Protein AF-A0A7M5WZP2-F1 (afdb_monomer)

Foldseek 3Di:
DDDDDDDDDDDDPPPCPDVPVVVVVVVVVVVVVVVVVVVVVVVVVLVVLLVVQPPQVDLDCDPNDRDRQDSVNSVVSSVVVVVVVVVVVVVVVVVVVVVVVVVVVVVVVVVVVVVVVVVVVVVCDPDCPVVLVVQLVVQLVVVLVVLCVVQADPPDPVSRVVSVVVSCVPQVDPVNSVVSSVVSSCVVVVD

InterPro domains:
  IPR011598 Myc-type, basic helix-loop-helix (bHLH) domain [PF00010] (27-85)
  IPR011598 Myc-type, basic helix-loop-helix (bHLH) domain [PS50888] (26-85)
  IPR011598 Myc-type, basic helix-loop-helix (bHLH) domain [SM00353] (32-91)
  IPR036638 Helix-loop-helix DNA-binding domain superfamily [G3DSA:4.10.280.10] (19-102)
  IPR036638 Helix-loop-helix DNA-binding domain superfamily [SSF47459] (25-109)
  IPR052207 Max-like/E-box-binding transcription factors [PTHR15741] (10-175)

Structure (mmCIF, N/CA/C/O backbone):
data_AF-A0A7M5WZP2-F1
#
_entry.id   AF-A0A7M5WZP2-F1
#
loop_
_atom_site.group_PDB
_atom_site.id
_atom_site.type_symbol
_atom_site.label_atom_id
_atom_site.label_alt_id
_atom_site.label_comp_id
_atom_site.label_asym_id
_atom_site.label_entity_id
_atom_site.label_seq_id
_atom_site.pdbx_PDB_ins_code
_atom_site.Cartn_x
_atom_site.Cartn_y
_atom_site.Cartn_z
_atom_site.occupancy
_atom_site.B_iso_or_equiv
_atom_site.auth_seq_id
_atom_site.auth_comp_id
_atom_site.auth_asym_id
_atom_site.auth_atom_id
_atom_site.pdbx_PDB_model_num
ATOM 1 N N . MET A 1 1 ? 51.716 33.725 -107.428 1.00 36.31 1 MET A N 1
ATOM 2 C CA . MET A 1 1 ? 52.477 34.867 -106.869 1.00 36.31 1 MET A CA 1
ATOM 3 C C . MET A 1 1 ? 52.309 34.814 -105.358 1.00 36.31 1 MET A C 1
ATOM 5 O O . MET A 1 1 ? 51.184 34.857 -104.900 1.00 36.31 1 MET A O 1
ATOM 9 N N . GLN A 1 2 ? 53.288 34.296 -104.621 1.00 36.25 2 GLN A N 1
ATOM 10 C CA . GLN A 1 2 ? 54.460 34.973 -104.037 1.00 36.25 2 GLN A CA 1
ATOM 11 C C . GLN A 1 2 ? 54.297 35.139 -102.514 1.00 36.25 2 GLN A C 1
ATOM 13 O O . GLN A 1 2 ? 53.548 35.972 -102.022 1.00 36.25 2 GLN A O 1
ATOM 18 N N . ARG A 1 3 ? 55.047 34.273 -101.819 1.00 42.72 3 ARG A N 1
ATOM 19 C CA . ARG A 1 3 ? 55.563 34.347 -100.444 1.00 42.72 3 ARG A CA 1
ATOM 20 C C . ARG A 1 3 ? 55.653 35.760 -99.856 1.00 42.72 3 ARG A C 1
ATOM 22 O O . ARG A 1 3 ? 56.290 36.616 -100.460 1.00 42.72 3 ARG A O 1
ATOM 29 N N . LYS A 1 4 ? 55.331 35.870 -98.563 1.00 46.59 4 LYS A N 1
ATOM 30 C CA . LYS A 1 4 ? 56.298 36.389 -97.583 1.00 46.59 4 LYS A CA 1
ATOM 31 C C . LYS A 1 4 ? 56.324 35.510 -96.333 1.00 46.59 4 LYS A C 1
ATOM 33 O O . LYS A 1 4 ? 55.321 35.320 -95.659 1.00 46.59 4 LYS A O 1
ATOM 38 N N . LEU A 1 5 ? 57.510 34.953 -96.102 1.00 46.94 5 LEU A N 1
ATOM 39 C CA . LEU A 1 5 ? 57.987 34.389 -94.848 1.00 46.94 5 LEU A CA 1
ATOM 40 C C . LEU A 1 5 ? 58.169 35.525 -93.840 1.00 46.94 5 LEU A C 1
ATOM 42 O O . LEU A 1 5 ? 58.769 36.529 -94.210 1.00 46.94 5 LEU A O 1
ATOM 46 N N . TYR A 1 6 ? 57.765 35.316 -92.590 1.00 35.53 6 TYR A N 1
ATOM 47 C CA . TYR A 1 6 ? 58.536 35.748 -91.424 1.00 35.53 6 TYR A CA 1
ATOM 48 C C . TYR A 1 6 ? 58.329 34.725 -90.300 1.00 35.53 6 TYR A C 1
ATOM 50 O O . TYR A 1 6 ? 57.208 34.331 -89.989 1.00 35.53 6 TYR A O 1
ATOM 58 N N . ARG A 1 7 ? 59.454 34.244 -89.775 1.00 39.97 7 ARG A N 1
ATOM 59 C CA . ARG A 1 7 ? 59.621 33.362 -88.615 1.00 39.97 7 ARG A CA 1
ATOM 60 C C . ARG A 1 7 ? 60.155 34.231 -87.466 1.00 39.97 7 ARG A C 1
ATOM 62 O O . ARG A 1 7 ? 60.819 35.218 -87.772 1.00 39.97 7 ARG A O 1
ATOM 69 N N . GLN A 1 8 ? 59.954 33.750 -86.231 1.00 39.66 8 GLN A N 1
ATOM 70 C CA . GLN A 1 8 ? 60.423 34.229 -84.910 1.00 39.66 8 GLN A CA 1
ATOM 71 C C . GLN A 1 8 ? 59.402 35.112 -84.171 1.00 39.66 8 GLN A C 1
ATOM 73 O O . GLN A 1 8 ? 58.833 36.005 -84.777 1.00 39.66 8 GLN A O 1
ATOM 78 N N . ASP A 1 9 ? 59.074 34.920 -82.891 1.00 32.19 9 ASP A N 1
ATOM 79 C CA . ASP A 1 9 ? 59.617 34.053 -81.840 1.00 32.19 9 ASP A CA 1
ATOM 80 C C . ASP A 1 9 ? 58.542 33.767 -80.772 1.00 32.19 9 ASP A C 1
ATOM 82 O O . ASP A 1 9 ? 57.636 34.563 -80.545 1.00 32.19 9 ASP A O 1
ATOM 86 N N . SER A 1 10 ? 58.691 32.606 -80.131 1.00 49.84 10 SER A N 1
ATOM 87 C CA . SER A 1 10 ? 58.405 32.300 -78.724 1.00 49.84 10 SER A CA 1
ATOM 88 C C . SER A 1 10 ? 57.517 33.265 -77.916 1.00 49.84 10 SER A C 1
ATOM 90 O O . SER A 1 10 ? 57.981 34.283 -77.406 1.00 49.84 10 SER A O 1
ATOM 92 N N . SER A 1 11 ? 56.308 32.814 -77.592 1.00 40.28 11 SER A N 1
ATOM 93 C CA . SER A 1 11 ? 55.712 33.051 -76.274 1.00 40.28 11 SER A CA 1
ATOM 94 C C . SER A 1 11 ? 54.840 31.852 -75.909 1.00 40.28 11 SER A C 1
ATOM 96 O O . SER A 1 11 ? 53.800 31.592 -76.511 1.00 40.28 11 SER A O 1
ATOM 98 N N . GLY A 1 12 ? 55.337 31.054 -74.962 1.00 44.34 12 GLY A N 1
ATOM 99 C CA . GLY A 1 12 ? 54.598 29.944 -74.381 1.00 44.34 12 GLY A CA 1
ATOM 100 C C . GLY A 1 12 ? 53.305 30.466 -73.771 1.00 44.34 12 GLY A C 1
ATOM 101 O O . GLY A 1 12 ? 53.326 31.260 -72.833 1.00 44.34 12 GLY A O 1
ATOM 102 N N . SER A 1 13 ? 52.178 30.033 -74.327 1.00 41.16 13 SER A N 1
ATOM 103 C CA . SER A 1 13 ? 50.900 30.134 -73.643 1.00 41.16 13 SER A CA 1
ATOM 104 C C . SER A 1 13 ? 50.892 29.037 -72.585 1.00 41.16 13 SER A C 1
ATOM 106 O O . SER A 1 13 ? 50.512 27.899 -72.860 1.00 41.16 13 SER A O 1
ATOM 108 N N . ASP A 1 14 ? 51.371 29.377 -71.387 1.00 45.59 14 ASP A N 1
ATOM 109 C CA . ASP A 1 14 ? 51.074 28.611 -70.182 1.00 45.59 14 ASP A CA 1
ATOM 110 C C . ASP A 1 14 ? 49.556 28.628 -70.011 1.00 45.59 14 ASP A C 1
ATOM 112 O O . ASP A 1 14 ? 48.948 29.580 -69.517 1.00 45.59 14 ASP A O 1
ATOM 116 N N . THR A 1 15 ? 48.919 27.571 -70.501 1.00 47.44 15 THR A N 1
ATOM 117 C CA . THR A 1 15 ? 47.540 27.272 -70.151 1.00 47.44 15 THR A CA 1
ATOM 118 C C . THR A 1 15 ? 47.596 26.784 -68.711 1.00 47.44 15 THR A C 1
ATOM 120 O O . THR A 1 15 ? 47.899 25.622 -68.449 1.00 47.44 15 THR A O 1
ATOM 123 N N . TYR A 1 16 ? 47.399 27.704 -67.766 1.00 49.12 16 TYR A N 1
ATOM 124 C CA . TYR A 1 16 ? 47.219 27.394 -66.354 1.00 49.12 16 TYR A CA 1
ATOM 125 C C . TYR A 1 16 ? 45.940 26.561 -66.206 1.00 49.12 16 TYR A C 1
ATOM 127 O O . TYR A 1 16 ? 44.861 27.100 -65.972 1.00 49.12 16 TYR A O 1
ATOM 135 N N . GLU A 1 17 ? 46.047 25.243 -66.368 1.00 55.28 17 GLU A N 1
ATOM 136 C CA . GLU A 1 17 ? 45.048 24.305 -65.865 1.00 55.28 17 GLU A CA 1
ATOM 137 C C . GLU A 1 17 ? 44.993 24.498 -64.342 1.00 55.28 17 GLU A C 1
ATOM 139 O O . GLU A 1 17 ? 45.991 24.252 -63.655 1.00 55.28 17 GLU A O 1
ATOM 144 N N . PRO A 1 18 ? 43.882 25.000 -63.776 1.00 54.50 18 PRO A N 1
ATOM 145 C CA . PRO A 1 18 ? 43.801 25.173 -62.339 1.00 54.50 18 PRO A CA 1
ATOM 146 C C . PRO A 1 18 ? 43.903 23.791 -61.687 1.00 54.50 18 PRO A C 1
ATOM 148 O O . PRO A 1 18 ? 43.198 22.866 -62.098 1.00 54.50 18 PRO A O 1
ATOM 151 N N . ASP A 1 19 ? 44.748 23.664 -60.653 1.00 58.00 19 ASP A N 1
ATOM 152 C CA . ASP A 1 19 ? 44.874 22.484 -59.782 1.00 58.00 19 ASP A CA 1
ATOM 153 C C . ASP A 1 19 ? 43.549 22.216 -59.041 1.00 58.00 19 ASP A C 1
ATOM 155 O O . ASP A 1 19 ? 43.321 22.523 -57.868 1.00 58.00 19 ASP A O 1
ATOM 159 N N . THR A 1 20 ? 42.600 21.706 -59.807 1.00 61.75 20 THR A N 1
ATOM 160 C CA . THR A 1 20 ? 41.278 21.257 -59.401 1.00 61.75 20 THR A CA 1
ATOM 161 C C . THR A 1 20 ? 41.358 19.801 -58.957 1.00 61.75 20 THR A C 1
ATOM 163 O O . THR A 1 20 ? 40.612 19.389 -58.072 1.00 61.75 20 THR A O 1
ATOM 166 N N . SER A 1 21 ? 42.323 19.043 -59.484 1.00 64.56 21 SER A N 1
ATOM 167 C CA . SER A 1 21 ? 42.552 17.630 -59.176 1.00 64.56 21 SER A CA 1
ATOM 168 C C . SER A 1 21 ? 42.966 17.400 -57.716 1.00 64.56 21 SER A C 1
ATOM 170 O O . SER A 1 21 ? 42.371 16.552 -57.039 1.00 64.56 21 SER A O 1
ATOM 172 N N . GLY A 1 22 ? 43.901 18.197 -57.175 1.00 70.88 22 GLY A N 1
ATOM 173 C CA . GLY A 1 22 ? 44.309 18.117 -55.767 1.00 70.88 22 GLY A CA 1
ATOM 174 C C . GLY A 1 22 ? 43.159 18.423 -54.802 1.00 70.88 22 GLY A C 1
ATOM 175 O O . GLY A 1 22 ? 42.861 17.634 -53.901 1.00 70.88 22 GLY A O 1
ATOM 176 N N . LYS A 1 23 ? 42.423 19.510 -55.065 1.00 74.56 23 LYS A N 1
ATOM 177 C CA . LYS A 1 23 ? 41.259 19.936 -54.264 1.00 74.56 23 LYS A CA 1
ATOM 178 C C . LYS A 1 23 ? 40.095 18.942 -54.325 1.00 74.56 23 LYS A C 1
ATOM 180 O O . LYS A 1 23 ? 39.406 18.733 -53.327 1.00 74.56 23 LYS A O 1
ATOM 185 N N . VAL A 1 24 ? 39.856 18.307 -55.474 1.00 80.75 24 VAL A N 1
ATOM 186 C CA . VAL A 1 24 ? 38.831 17.258 -55.625 1.00 80.75 24 VAL A CA 1
ATOM 187 C C . VAL A 1 24 ? 39.218 15.999 -54.844 1.00 80.75 24 VAL A C 1
ATOM 189 O O . VAL A 1 24 ? 38.369 15.408 -54.173 1.00 80.75 24 VAL A O 1
ATOM 192 N N . LYS A 1 25 ? 40.497 15.606 -54.864 1.00 84.00 25 LYS A N 1
ATOM 193 C CA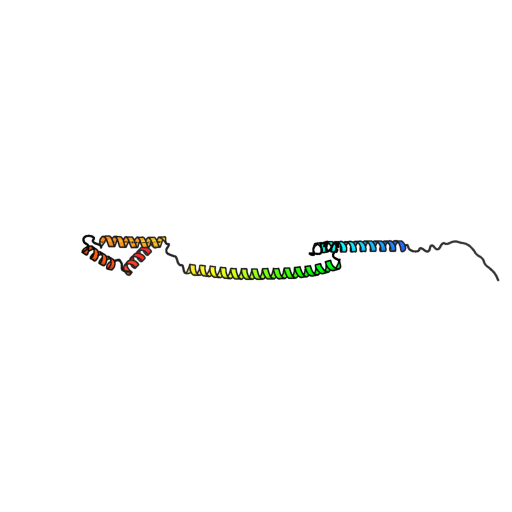 . LYS A 1 25 ? 41.002 14.456 -54.099 1.00 84.00 25 LYS A CA 1
ATOM 194 C C . LYS A 1 25 ? 40.905 14.686 -52.590 1.00 84.00 25 LYS A C 1
ATOM 196 O O . LYS A 1 25 ? 40.478 13.783 -51.874 1.00 84.00 25 LYS A O 1
ATOM 201 N N . GLU A 1 26 ? 41.234 15.883 -52.115 1.00 84.19 26 GLU A N 1
ATOM 202 C CA . GLU A 1 26 ? 41.115 16.256 -50.703 1.00 84.19 26 GLU A CA 1
ATOM 203 C C . GLU A 1 26 ? 39.655 16.246 -50.229 1.00 84.19 26 GLU A C 1
ATOM 205 O O . GLU A 1 26 ? 39.337 15.601 -49.230 1.00 84.19 26 GLU A O 1
ATOM 210 N N . LYS A 1 27 ? 38.735 16.841 -51.004 1.00 87.88 27 LYS A N 1
ATOM 211 C CA . LYS A 1 27 ? 37.288 16.775 -50.733 1.00 87.88 27 LYS A CA 1
ATOM 212 C C . LYS A 1 27 ? 36.773 15.337 -50.688 1.00 87.88 27 LYS A C 1
ATOM 214 O O . LYS A 1 27 ? 36.003 14.989 -49.794 1.00 87.88 27 LYS A O 1
ATOM 219 N N . ARG A 1 28 ? 37.215 14.483 -51.617 1.00 89.81 28 ARG A N 1
ATOM 220 C CA . ARG A 1 28 ? 36.856 13.058 -51.636 1.00 89.81 28 ARG A CA 1
ATOM 221 C C . ARG A 1 28 ? 37.369 12.330 -50.394 1.00 89.81 28 ARG A C 1
ATOM 223 O O . ARG A 1 28 ? 36.628 11.556 -49.800 1.00 89.81 28 ARG A O 1
ATOM 230 N N . ASN A 1 29 ? 38.608 12.586 -49.984 1.00 90.81 29 ASN A N 1
ATOM 231 C CA . ASN A 1 29 ? 39.196 11.968 -48.796 1.00 90.81 29 ASN A CA 1
ATOM 232 C C . ASN A 1 29 ? 38.481 12.419 -47.514 1.00 90.81 29 ASN A C 1
ATOM 234 O O . ASN A 1 29 ? 38.146 11.579 -46.681 1.00 90.81 29 ASN A O 1
ATOM 238 N N . ALA A 1 30 ? 38.184 13.715 -47.387 1.00 93.56 30 ALA A N 1
ATOM 239 C CA . ALA A 1 30 ? 37.418 14.261 -46.270 1.00 93.56 30 ALA A CA 1
ATOM 240 C C . ALA A 1 30 ? 35.999 13.672 -46.206 1.00 93.56 30 ALA A C 1
ATOM 242 O O . ALA A 1 30 ? 35.546 13.274 -45.133 1.00 93.56 30 ALA A O 1
ATOM 243 N N . HIS A 1 31 ? 35.322 13.538 -47.352 1.00 95.50 31 HIS A N 1
ATOM 244 C CA . HIS A 1 31 ? 34.010 12.895 -47.439 1.00 95.50 31 HIS A CA 1
ATOM 245 C C . HIS A 1 31 ? 34.062 11.426 -46.990 1.00 95.50 31 HIS A C 1
ATOM 247 O O . HIS A 1 31 ? 33.246 10.996 -46.177 1.00 95.50 31 HIS A O 1
ATOM 253 N N . THR A 1 32 ? 35.048 10.656 -47.460 1.00 95.75 32 THR A N 1
ATOM 254 C CA . THR A 1 32 ? 35.247 9.260 -47.037 1.00 95.75 32 THR A CA 1
ATOM 255 C C . THR A 1 32 ? 35.538 9.151 -45.539 1.00 95.75 32 THR A C 1
ATOM 257 O O . THR A 1 32 ? 34.967 8.292 -44.872 1.00 95.75 32 THR A O 1
ATOM 260 N N . ALA A 1 33 ? 36.376 10.034 -44.985 1.00 95.88 33 ALA A N 1
ATOM 261 C CA . ALA A 1 33 ? 36.685 10.053 -43.556 1.00 95.88 33 ALA A CA 1
ATOM 262 C C . ALA A 1 33 ? 35.449 10.383 -42.699 1.00 95.88 33 ALA A C 1
ATOM 264 O O . ALA A 1 33 ? 35.197 9.727 -41.686 1.00 95.88 33 ALA A O 1
ATOM 265 N N . ALA A 1 34 ? 34.643 11.359 -43.125 1.00 97.31 34 ALA A N 1
ATOM 266 C CA . ALA A 1 34 ? 33.391 11.709 -42.459 1.00 97.31 34 ALA A CA 1
ATOM 267 C C . ALA A 1 34 ? 32.377 10.552 -42.499 1.00 97.31 34 ALA A C 1
ATOM 269 O O . ALA A 1 34 ? 31.760 10.227 -41.483 1.00 97.31 34 ALA A O 1
ATOM 270 N N . GLU A 1 35 ? 32.242 9.887 -43.648 1.00 97.44 35 GLU A N 1
ATOM 271 C CA . GLU A 1 35 ? 31.365 8.725 -43.809 1.00 97.44 35 GLU A CA 1
ATOM 272 C C . GLU A 1 35 ? 31.824 7.537 -42.952 1.00 97.44 35 GLU A C 1
ATOM 274 O O . GLU A 1 35 ? 30.994 6.876 -42.325 1.00 97.44 35 GLU A O 1
ATOM 279 N N . GLN A 1 36 ? 33.134 7.288 -42.868 1.00 97.12 36 GLN A N 1
ATOM 280 C CA . GLN A 1 36 ? 33.697 6.248 -42.008 1.00 97.12 36 GLN A CA 1
ATOM 281 C C . GLN A 1 36 ? 33.373 6.524 -40.535 1.00 97.12 36 GLN A C 1
ATOM 283 O O . GLN A 1 36 ? 32.804 5.665 -39.863 1.00 97.12 36 GLN A O 1
ATOM 288 N N . LYS A 1 37 ? 33.599 7.759 -40.064 1.00 97.56 37 LYS A N 1
ATOM 289 C CA . LYS A 1 37 ? 33.230 8.179 -38.703 1.00 97.56 37 LYS A CA 1
ATOM 290 C C . LYS A 1 37 ? 31.736 7.975 -38.423 1.00 97.56 37 LYS A C 1
ATOM 292 O O . LYS A 1 37 ? 31.376 7.496 -37.348 1.00 97.56 37 LYS A O 1
ATOM 297 N N . ARG A 1 38 ? 30.857 8.297 -39.384 1.00 98.00 38 ARG A N 1
ATOM 298 C CA . ARG A 1 38 ? 29.408 8.055 -39.259 1.00 98.00 38 ARG A CA 1
ATOM 299 C C . ARG A 1 38 ? 29.099 6.564 -39.116 1.00 98.00 38 ARG A C 1
ATOM 301 O O . ARG A 1 38 ? 28.302 6.180 -38.263 1.00 98.00 38 ARG A O 1
ATOM 308 N N . ARG A 1 39 ? 29.722 5.719 -39.942 1.00 97.69 39 ARG A N 1
ATOM 309 C CA . ARG A 1 39 ? 29.528 4.260 -39.906 1.00 97.69 39 ARG A CA 1
ATOM 310 C C . ARG A 1 39 ? 30.004 3.652 -38.598 1.00 97.69 39 ARG A C 1
ATOM 312 O O . ARG A 1 39 ? 29.299 2.807 -38.051 1.00 97.69 39 ARG A O 1
ATOM 319 N N . ASP A 1 40 ? 31.142 4.102 -38.089 1.00 97.12 40 ASP A N 1
ATOM 320 C CA . ASP A 1 40 ? 31.691 3.620 -36.824 1.00 97.12 40 ASP A CA 1
ATOM 321 C C . ASP A 1 40 ? 30.799 4.018 -35.644 1.00 97.12 40 ASP A C 1
ATOM 323 O O . ASP A 1 40 ? 30.499 3.182 -34.793 1.00 97.12 40 ASP A O 1
ATOM 327 N N . ALA A 1 41 ? 30.259 5.242 -35.644 1.00 97.19 41 ALA A N 1
ATOM 328 C CA . ALA A 1 41 ? 29.277 5.671 -34.649 1.00 97.19 41 ALA A CA 1
ATOM 329 C C . ALA A 1 41 ? 28.006 4.798 -34.666 1.00 97.19 41 ALA A C 1
ATOM 331 O O . ALA A 1 41 ? 27.571 4.328 -33.615 1.00 97.19 41 ALA A O 1
ATOM 332 N N . ILE A 1 42 ? 27.446 4.516 -35.850 1.00 96.00 42 ILE A N 1
ATOM 333 C CA . ILE A 1 42 ? 26.267 3.640 -35.999 1.00 96.00 42 ILE A CA 1
ATOM 334 C C . ILE A 1 42 ? 26.579 2.212 -35.535 1.00 96.00 42 ILE A C 1
ATOM 336 O O . ILE A 1 42 ? 25.766 1.586 -34.856 1.00 96.00 42 ILE A O 1
ATOM 340 N N . LYS A 1 43 ? 27.755 1.685 -35.888 1.00 94.00 43 LYS A N 1
ATOM 341 C CA . LYS A 1 43 ? 28.185 0.343 -35.484 1.00 94.00 43 LYS A CA 1
ATOM 342 C C . LYS A 1 43 ? 28.290 0.237 -33.962 1.00 94.00 43 LYS A C 1
ATOM 344 O O . LYS A 1 43 ? 27.785 -0.730 -33.403 1.00 94.00 43 LYS A O 1
ATOM 349 N N . ASN A 1 44 ? 28.876 1.238 -33.308 1.00 94.56 44 ASN A N 1
ATOM 350 C CA . ASN A 1 44 ? 28.991 1.283 -31.851 1.00 94.56 44 ASN A CA 1
ATOM 351 C C . ASN A 1 44 ? 27.617 1.407 -31.178 1.00 94.56 44 ASN A C 1
ATOM 353 O O . ASN A 1 44 ? 27.333 0.676 -30.233 1.00 94.56 44 ASN A O 1
ATOM 357 N N . ALA A 1 45 ? 26.733 2.263 -31.700 1.00 94.88 45 ALA A N 1
ATOM 358 C CA . ALA A 1 45 ? 25.366 2.387 -31.195 1.00 94.88 45 ALA A CA 1
ATOM 359 C C . ALA A 1 45 ? 24.589 1.063 -31.294 1.00 94.88 45 ALA A C 1
ATOM 361 O O . ALA A 1 45 ? 23.875 0.703 -30.363 1.00 94.88 45 ALA A O 1
ATOM 362 N N . LEU A 1 46 ? 24.769 0.307 -32.382 1.00 92.25 46 LEU A N 1
ATOM 363 C CA . LEU A 1 46 ? 24.131 -0.999 -32.548 1.00 92.25 46 LEU A CA 1
ATOM 364 C C . LEU A 1 46 ? 24.672 -2.046 -31.564 1.00 92.25 46 LEU A C 1
ATOM 366 O O . LEU A 1 46 ? 23.892 -2.839 -31.046 1.00 92.25 46 LEU A O 1
ATOM 370 N N . VAL A 1 47 ? 25.979 -2.037 -31.282 1.00 90.50 47 VAL A N 1
ATOM 371 C CA . VAL A 1 47 ? 26.582 -2.910 -30.259 1.00 90.50 47 VAL A CA 1
ATOM 372 C C . VAL A 1 47 ? 26.027 -2.580 -28.874 1.00 90.50 47 VAL A C 1
ATOM 374 O O . VAL A 1 47 ? 25.651 -3.489 -28.140 1.00 90.50 47 VAL A O 1
ATOM 377 N N . ASN A 1 48 ? 25.901 -1.295 -28.536 1.00 91.88 48 ASN A N 1
ATOM 378 C CA . ASN A 1 48 ? 25.297 -0.872 -27.271 1.00 91.88 48 ASN A CA 1
ATOM 379 C C . ASN A 1 48 ? 23.825 -1.297 -27.183 1.00 91.88 48 ASN A C 1
ATOM 381 O O . ASN A 1 48 ? 23.394 -1.835 -26.167 1.00 91.88 48 ASN A O 1
ATOM 385 N N . LEU A 1 49 ? 23.059 -1.116 -28.263 1.00 92.25 49 LEU A N 1
ATOM 386 C CA . LEU A 1 49 ? 21.665 -1.553 -28.325 1.00 92.25 49 LEU A CA 1
ATOM 387 C C . LEU A 1 49 ? 21.542 -3.066 -28.103 1.00 92.25 49 LEU A C 1
ATOM 389 O O . LEU A 1 49 ? 20.707 -3.510 -27.323 1.00 92.25 49 LEU A O 1
ATOM 393 N N . GLN A 1 50 ? 22.414 -3.850 -28.736 1.00 90.31 50 GLN A N 1
ATOM 394 C CA . GLN A 1 50 ? 22.454 -5.304 -28.597 1.00 90.31 50 GLN A CA 1
ATOM 395 C C . GLN A 1 50 ? 22.716 -5.764 -27.153 1.00 90.31 50 GLN A C 1
ATOM 397 O O . GLN A 1 50 ? 22.271 -6.844 -26.786 1.00 90.31 50 GLN A O 1
ATOM 402 N N . GLN A 1 51 ? 23.418 -4.970 -26.339 1.00 89.62 51 GLN A N 1
ATOM 403 C CA . GLN A 1 51 ? 23.661 -5.274 -24.924 1.00 89.62 51 GLN A CA 1
ATOM 404 C C . GLN A 1 51 ? 22.462 -4.944 -24.023 1.00 89.62 51 GLN A C 1
ATOM 406 O O . GLN A 1 51 ? 22.270 -5.599 -23.000 1.00 89.62 51 GLN A O 1
ATOM 411 N N . LEU A 1 52 ? 21.670 -3.933 -24.386 1.00 91.12 52 LEU A N 1
ATOM 412 C CA . LEU A 1 52 ? 20.510 -3.485 -23.608 1.00 91.12 52 LEU A CA 1
ATOM 413 C C . LEU A 1 52 ? 19.255 -4.322 -23.870 1.00 91.12 52 LEU A C 1
ATOM 415 O O . LEU A 1 52 ? 18.391 -4.415 -23.002 1.00 91.12 52 LEU A O 1
ATOM 419 N N . VAL A 1 53 ? 19.135 -4.891 -25.071 1.00 90.25 53 VAL A N 1
ATOM 420 C CA . VAL A 1 53 ? 17.956 -5.650 -25.500 1.00 90.25 53 VAL A CA 1
ATOM 421 C C . VAL A 1 53 ? 18.108 -7.123 -25.107 1.00 90.25 53 VAL A C 1
ATOM 423 O O . VAL A 1 53 ? 18.992 -7.795 -25.642 1.00 90.25 53 VAL A O 1
ATOM 426 N N . PRO A 1 54 ? 17.237 -7.668 -24.237 1.00 88.44 54 PRO A N 1
ATOM 427 C CA . PRO A 1 54 ? 17.312 -9.064 -23.816 1.00 88.44 54 PRO A CA 1
ATOM 428 C C . PRO A 1 54 ? 17.305 -10.044 -24.998 1.00 88.44 54 PRO A C 1
ATOM 430 O O . PRO A 1 54 ? 16.556 -9.878 -25.962 1.00 88.44 54 PRO A O 1
ATOM 433 N N . GLY A 1 55 ? 18.144 -11.081 -24.925 1.00 80.94 55 GLY A N 1
ATOM 434 C CA . GLY A 1 55 ? 18.234 -12.127 -25.954 1.00 80.94 55 GLY A CA 1
ATOM 435 C C . GLY A 1 55 ? 18.987 -11.723 -27.227 1.00 80.94 55 GLY A C 1
ATOM 436 O O . GLY A 1 55 ? 19.085 -12.519 -28.155 1.00 80.94 55 GLY A O 1
ATOM 437 N N . CYS A 1 56 ? 19.542 -10.508 -27.297 1.00 80.56 56 CYS A N 1
ATOM 438 C CA . CYS A 1 56 ? 20.405 -10.097 -28.408 1.00 80.56 56 CYS A CA 1
ATOM 439 C C . CYS A 1 56 ? 21.902 -10.273 -28.094 1.00 80.56 56 CYS A C 1
ATOM 441 O O . CYS A 1 56 ? 22.722 -10.326 -29.009 1.00 80.56 56 CYS A O 1
ATOM 443 N N . ASN A 1 57 ? 22.258 -10.402 -26.817 1.00 69.31 57 ASN A N 1
ATOM 444 C CA . ASN A 1 57 ? 23.622 -10.466 -26.285 1.00 69.31 57 ASN A CA 1
ATOM 445 C C . ASN A 1 57 ? 24.279 -11.843 -26.494 1.00 69.31 57 ASN A C 1
ATOM 447 O O . ASN A 1 57 ? 25.481 -12.001 -26.272 1.00 69.31 57 ASN A O 1
ATOM 451 N N . SER A 1 58 ? 23.493 -12.852 -26.865 1.00 58.38 58 SER A N 1
ATOM 452 C CA . SER A 1 58 ? 23.900 -14.247 -26.892 1.00 58.38 58 SER A CA 1
ATOM 453 C C . SER A 1 58 ? 24.430 -14.656 -28.269 1.00 58.38 58 SER A C 1
ATOM 455 O O . SER A 1 58 ? 23.762 -14.564 -29.295 1.00 58.38 58 SER A O 1
ATOM 457 N N . CYS A 1 59 ? 25.659 -15.175 -28.283 1.00 54.28 59 CYS A N 1
ATOM 458 C CA . CYS A 1 59 ? 26.029 -16.190 -29.262 1.00 54.28 59 CYS A CA 1
ATOM 459 C C . CYS A 1 59 ? 25.309 -17.474 -28.834 1.00 54.28 59 CYS A C 1
ATOM 461 O O . CYS A 1 59 ? 25.847 -18.240 -28.038 1.00 54.28 59 CYS A O 1
ATOM 463 N N . GLU A 1 60 ? 24.070 -17.674 -29.276 1.00 52.09 60 GLU A N 1
ATOM 464 C CA . GLU A 1 60 ? 23.361 -18.918 -28.980 1.00 52.09 60 GLU A CA 1
ATOM 465 C C . GLU A 1 60 ? 23.974 -20.045 -29.813 1.00 52.09 60 GLU A C 1
ATOM 467 O O . GLU A 1 60 ? 23.984 -20.008 -31.045 1.00 52.09 60 GLU A O 1
ATOM 472 N N . MET A 1 61 ? 24.553 -21.027 -29.122 1.00 48.09 61 MET A N 1
ATOM 473 C CA . MET A 1 61 ? 25.049 -22.257 -29.724 1.00 48.09 61 MET A CA 1
ATOM 474 C C . MET A 1 61 ? 23.871 -23.223 -29.845 1.00 48.09 61 MET A C 1
ATOM 476 O O . MET A 1 61 ? 23.631 -24.038 -28.956 1.00 48.09 61 MET A O 1
ATOM 480 N N . SER A 1 62 ? 23.119 -23.121 -30.935 1.00 51.84 62 SER A N 1
ATOM 481 C CA . SER A 1 62 ? 22.092 -24.107 -31.268 1.00 51.84 62 SER A CA 1
ATOM 482 C C . SER A 1 62 ? 22.634 -25.044 -32.345 1.00 51.84 62 SER A C 1
ATOM 484 O O . SER A 1 62 ? 23.118 -24.596 -33.38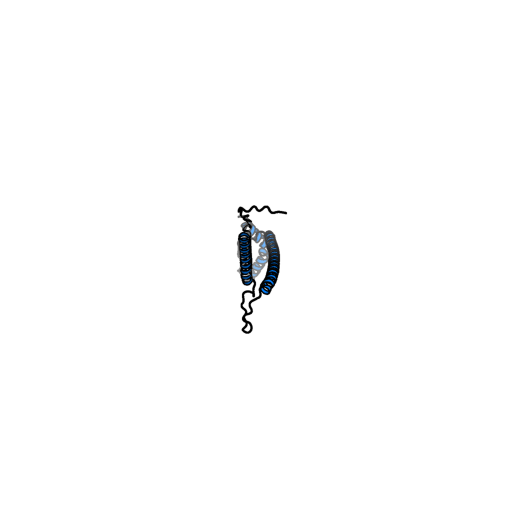2 1.00 51.84 62 SER A O 1
ATOM 486 N N . HIS A 1 63 ? 22.615 -26.354 -32.076 1.00 52.06 63 HIS A N 1
ATOM 487 C CA . HIS A 1 63 ? 23.044 -27.400 -33.022 1.00 52.06 63 HIS A CA 1
ATOM 488 C C . HIS A 1 63 ? 24.470 -27.225 -33.594 1.00 52.06 63 HIS A C 1
ATOM 490 O O . HIS A 1 63 ? 24.730 -27.497 -34.762 1.00 52.06 63 HIS A O 1
ATOM 496 N N . GLY A 1 64 ? 25.422 -26.772 -32.771 1.00 55.50 64 GLY A N 1
ATOM 497 C CA . GLY A 1 64 ? 26.825 -26.627 -33.189 1.00 55.50 64 GLY A CA 1
ATOM 498 C C . GLY A 1 64 ? 27.084 -25.479 -34.175 1.00 55.50 64 GLY A C 1
ATOM 499 O O . GLY A 1 64 ? 28.199 -25.359 -34.681 1.00 55.50 64 GLY A O 1
ATOM 500 N N . MET A 1 65 ? 26.091 -24.618 -34.427 1.00 50.56 65 MET A N 1
ATOM 501 C CA . MET A 1 65 ? 26.225 -23.429 -35.261 1.00 50.56 65 MET A CA 1
ATOM 502 C C . MET A 1 65 ? 26.074 -22.166 -34.409 1.00 50.56 65 MET A C 1
ATOM 504 O O . MET A 1 65 ? 25.070 -21.965 -33.732 1.00 50.56 65 MET A O 1
ATOM 508 N N . ILE A 1 66 ? 27.080 -21.289 -34.457 1.00 57.88 66 ILE A N 1
ATOM 509 C CA . ILE A 1 66 ? 27.023 -19.969 -33.819 1.00 57.88 66 ILE A CA 1
ATOM 510 C C . ILE A 1 66 ? 26.139 -19.070 -34.689 1.00 57.88 66 ILE A C 1
ATOM 512 O O . ILE A 1 66 ? 26.603 -18.506 -35.685 1.00 57.88 66 ILE A O 1
ATOM 516 N N . THR A 1 67 ? 24.867 -18.912 -34.327 1.00 58.59 67 THR A N 1
ATOM 517 C CA . THR A 1 67 ? 23.982 -17.951 -34.994 1.00 58.59 67 THR A CA 1
ATOM 518 C C . THR A 1 67 ? 24.164 -16.579 -34.357 1.00 58.59 67 THR A C 1
ATOM 520 O O . THR A 1 67 ? 23.670 -16.310 -33.266 1.00 58.59 67 THR A O 1
ATOM 523 N N . LYS A 1 68 ? 24.905 -15.691 -35.026 1.00 70.06 68 LYS A N 1
ATOM 524 C CA . LYS A 1 68 ? 24.996 -14.281 -34.622 1.00 70.06 68 LYS A CA 1
ATOM 525 C C . LYS A 1 68 ? 23.674 -13.588 -34.956 1.00 70.06 68 LYS A C 1
ATOM 527 O O . LYS A 1 68 ? 23.285 -13.574 -36.124 1.00 70.06 68 LYS A O 1
ATOM 532 N N . THR A 1 69 ? 23.021 -12.989 -33.962 1.00 75.69 69 THR A N 1
ATOM 533 C CA . THR A 1 69 ? 21.797 -12.197 -34.152 1.00 75.69 69 THR A CA 1
ATOM 534 C C . THR A 1 69 ? 22.027 -11.118 -35.208 1.00 75.69 69 THR A C 1
ATOM 536 O O . THR A 1 69 ? 22.964 -10.319 -35.116 1.00 75.69 69 THR A O 1
ATOM 539 N N . SER A 1 70 ? 21.206 -11.117 -36.259 1.00 87.50 70 SER A N 1
ATOM 540 C CA . SER A 1 70 ? 21.359 -10.173 -37.368 1.00 87.50 70 SER A CA 1
ATOM 541 C C . SER A 1 70 ? 20.993 -8.747 -36.943 1.00 87.50 70 SER A C 1
ATOM 543 O O . SER A 1 70 ? 20.187 -8.538 -36.038 1.00 87.50 70 SER A O 1
ATOM 545 N N . LYS A 1 71 ? 21.531 -7.736 -37.640 1.00 88.81 71 LYS A N 1
ATOM 546 C CA . LYS A 1 71 ? 21.222 -6.321 -37.352 1.00 88.81 71 LYS A CA 1
ATOM 547 C C . LYS A 1 71 ? 19.716 -6.035 -37.396 1.00 88.81 71 LYS A C 1
ATOM 549 O O . LYS A 1 71 ? 19.216 -5.289 -36.565 1.00 88.81 71 LYS A O 1
ATOM 554 N N . ALA A 1 72 ? 19.006 -6.648 -38.346 1.00 90.94 72 ALA A N 1
ATOM 555 C CA . ALA A 1 72 ? 17.557 -6.521 -38.474 1.00 90.94 72 ALA A CA 1
ATOM 556 C C . ALA A 1 72 ? 16.823 -7.126 -37.267 1.00 90.94 72 ALA A C 1
ATOM 558 O O . ALA A 1 72 ? 15.910 -6.505 -36.735 1.00 90.94 72 ALA A O 1
ATOM 559 N N . GLN A 1 73 ? 17.266 -8.292 -36.785 1.00 89.56 73 GLN A N 1
ATOM 560 C CA . GLN A 1 73 ? 16.693 -8.922 -35.593 1.00 89.56 73 GLN A CA 1
ATOM 561 C C . GLN A 1 73 ? 16.946 -8.107 -34.323 1.00 89.56 73 GLN A C 1
ATOM 563 O O . GLN A 1 73 ? 16.028 -7.971 -33.523 1.00 89.56 73 GLN A O 1
ATOM 568 N N . VAL A 1 74 ? 18.139 -7.522 -34.152 1.00 91.00 74 VAL A N 1
ATOM 569 C CA . VAL A 1 74 ? 18.427 -6.639 -33.005 1.00 91.00 74 VAL A CA 1
ATOM 570 C C . VAL A 1 74 ? 17.472 -5.445 -32.987 1.00 91.00 74 VAL A C 1
ATOM 572 O O . VAL A 1 74 ? 16.908 -5.127 -31.945 1.00 91.00 74 VAL A O 1
ATOM 575 N N . LEU A 1 75 ? 17.246 -4.806 -34.139 1.00 94.38 75 LEU A N 1
ATOM 576 C CA . LEU A 1 75 ? 16.317 -3.676 -34.241 1.00 94.38 75 LEU A CA 1
ATOM 577 C C . LEU A 1 75 ? 14.871 -4.095 -33.955 1.00 94.38 75 LEU A C 1
ATOM 579 O O . LEU A 1 75 ? 14.174 -3.407 -33.217 1.00 94.38 75 LEU A O 1
ATOM 583 N N . GLN A 1 76 ? 14.436 -5.239 -34.485 1.00 93.56 76 GLN A N 1
ATOM 584 C CA . GLN A 1 76 ? 13.093 -5.756 -34.237 1.00 93.56 76 GLN A CA 1
ATOM 585 C C . GLN A 1 76 ? 12.874 -6.080 -32.752 1.00 93.56 76 GLN A C 1
ATOM 587 O O . GLN A 1 76 ? 11.881 -5.660 -32.162 1.00 93.56 76 GLN A O 1
ATOM 592 N N . LYS A 1 77 ? 13.843 -6.752 -32.119 1.00 92.00 77 LYS A N 1
ATOM 593 C CA . LYS A 1 77 ? 13.814 -7.053 -30.684 1.00 92.00 77 LYS A CA 1
ATOM 594 C C . LYS A 1 77 ? 13.855 -5.793 -29.826 1.00 92.00 77 LYS A C 1
ATOM 596 O O . LYS A 1 77 ? 13.202 -5.750 -28.790 1.00 92.00 77 LYS A O 1
ATOM 601 N N . ALA A 1 78 ? 14.567 -4.755 -30.263 1.00 95.00 78 ALA A N 1
ATOM 602 C CA . ALA A 1 78 ? 14.560 -3.463 -29.588 1.00 95.00 78 ALA A CA 1
ATOM 603 C C . ALA A 1 78 ? 13.169 -2.818 -29.604 1.00 95.00 78 ALA A C 1
ATOM 605 O O . ALA A 1 78 ? 12.727 -2.316 -28.575 1.00 95.00 78 ALA A O 1
ATOM 606 N N . ILE A 1 79 ? 12.469 -2.859 -30.743 1.00 96.31 79 ILE A N 1
ATOM 607 C CA . ILE A 1 79 ? 11.101 -2.334 -30.863 1.00 96.31 79 ILE A CA 1
ATOM 608 C C . ILE A 1 79 ? 10.163 -3.102 -29.928 1.00 96.31 79 ILE A C 1
ATOM 610 O O . ILE A 1 79 ? 9.469 -2.486 -29.124 1.00 96.31 79 ILE A O 1
ATOM 614 N N . GLU A 1 80 ? 10.202 -4.437 -29.980 1.00 95.50 80 GLU A N 1
ATOM 615 C CA . GLU A 1 80 ? 9.424 -5.303 -29.085 1.00 95.50 80 GLU A CA 1
ATOM 616 C C . GLU A 1 80 ? 9.695 -4.979 -27.612 1.00 95.50 80 GLU A C 1
ATOM 618 O O . GLU A 1 80 ? 8.761 -4.858 -26.820 1.00 95.50 80 GLU A O 1
ATOM 623 N N . TYR A 1 81 ? 10.965 -4.788 -27.247 1.00 96.69 81 TYR A N 1
ATOM 624 C CA . TYR A 1 81 ? 11.352 -4.499 -25.874 1.00 96.69 81 TYR A CA 1
ATOM 625 C C . TYR A 1 81 ? 10.912 -3.104 -25.416 1.00 96.69 81 TYR A C 1
ATOM 627 O O . TYR A 1 81 ? 10.439 -2.960 -24.294 1.00 96.69 81 TYR A O 1
ATOM 635 N N . VAL A 1 82 ? 10.984 -2.081 -26.274 1.00 97.38 82 VAL A N 1
ATOM 636 C CA . VAL A 1 82 ? 10.454 -0.741 -25.962 1.00 97.38 82 VAL A CA 1
ATOM 637 C C . VAL A 1 82 ? 8.941 -0.789 -25.747 1.00 97.38 82 VAL A C 1
ATOM 639 O O . VAL A 1 82 ? 8.446 -0.213 -24.779 1.00 97.38 82 VAL A O 1
ATOM 642 N N . THR A 1 83 ? 8.203 -1.502 -26.603 1.00 97.50 83 THR A N 1
ATOM 643 C CA . THR A 1 83 ? 6.757 -1.697 -26.425 1.00 97.50 83 THR A CA 1
ATOM 644 C C . THR A 1 83 ? 6.456 -2.443 -25.128 1.00 97.50 83 THR A C 1
ATOM 646 O O . THR A 1 83 ? 5.589 -2.017 -24.368 1.00 97.50 83 THR A O 1
ATOM 649 N N . TYR A 1 84 ? 7.205 -3.508 -24.833 1.00 96.94 84 TYR A N 1
ATOM 650 C CA . TYR A 1 84 ? 7.096 -4.237 -23.571 1.00 96.94 84 TYR A CA 1
ATOM 651 C C . TYR A 1 84 ? 7.326 -3.322 -22.363 1.00 96.94 84 TYR A C 1
ATOM 653 O O . TYR A 1 84 ? 6.498 -3.302 -21.460 1.00 96.94 84 TYR A O 1
ATOM 661 N N . LEU A 1 85 ? 8.403 -2.530 -22.361 1.00 97.88 85 LEU A N 1
ATOM 662 C CA . LEU A 1 85 ? 8.722 -1.610 -21.268 1.00 97.88 85 LEU A CA 1
ATOM 663 C C . LEU A 1 85 ? 7.652 -0.529 -21.091 1.00 97.88 85 LEU A C 1
ATOM 665 O O . LEU A 1 85 ? 7.348 -0.165 -19.959 1.00 97.88 85 LEU A O 1
ATOM 669 N N . SER A 1 86 ? 7.064 -0.025 -22.181 1.00 98.06 86 SER A N 1
ATOM 670 C CA . SER A 1 86 ? 5.944 0.920 -22.093 1.00 98.06 86 SER A CA 1
ATOM 671 C C . SER A 1 86 ? 4.736 0.274 -21.420 1.00 98.06 86 SER A C 1
ATOM 673 O O . SER A 1 86 ? 4.205 0.834 -20.468 1.00 98.06 86 SER A O 1
ATOM 675 N N . ASN A 1 87 ? 4.349 -0.925 -21.861 1.00 97.88 87 ASN A N 1
ATOM 676 C CA . ASN A 1 87 ? 3.216 -1.645 -21.281 1.00 97.88 87 ASN A CA 1
ATOM 677 C C . ASN A 1 87 ? 3.469 -2.013 -19.811 1.00 97.88 87 ASN A C 1
ATOM 679 O O . ASN A 1 87 ? 2.566 -1.922 -18.985 1.00 97.88 87 ASN A O 1
ATOM 683 N N . ASP A 1 88 ? 4.697 -2.413 -19.471 1.00 97.75 88 ASP A N 1
ATOM 684 C CA . ASP A 1 88 ? 5.078 -2.734 -18.096 1.00 97.75 88 ASP A CA 1
ATOM 685 C C . ASP A 1 88 ? 5.037 -1.497 -17.194 1.00 97.75 88 ASP A C 1
ATOM 687 O O . ASP A 1 88 ? 4.488 -1.555 -16.094 1.00 97.75 88 ASP A O 1
ATOM 691 N N . ARG A 1 89 ? 5.536 -0.355 -17.682 1.00 98.19 89 ARG A N 1
ATOM 692 C CA . ARG A 1 89 ? 5.425 0.932 -16.989 1.00 98.19 89 ARG A CA 1
ATOM 693 C C . ARG A 1 89 ? 3.963 1.295 -16.739 1.00 98.19 89 ARG A C 1
ATOM 695 O O . ARG A 1 89 ? 3.629 1.690 -15.625 1.00 98.19 89 ARG A O 1
ATOM 702 N N . ASP A 1 90 ? 3.109 1.161 -17.749 1.00 98.19 90 ASP A N 1
ATOM 703 C CA . ASP A 1 90 ? 1.698 1.533 -17.645 1.00 98.19 90 ASP A CA 1
ATOM 704 C C . ASP A 1 90 ? 0.972 0.619 -16.637 1.00 98.19 90 ASP A C 1
ATOM 706 O O . ASP A 1 90 ? 0.307 1.116 -15.727 1.00 98.19 90 ASP A O 1
ATOM 710 N N . ARG A 1 91 ? 1.233 -0.696 -16.675 1.00 98.19 91 ARG A N 1
ATOM 711 C CA . ARG A 1 91 ? 0.759 -1.664 -15.667 1.00 98.19 91 ARG A CA 1
ATOM 712 C C . ARG A 1 91 ? 1.204 -1.300 -14.249 1.00 98.19 91 ARG A C 1
ATOM 714 O O . ARG A 1 91 ? 0.405 -1.326 -13.318 1.00 98.19 91 ARG A O 1
ATOM 721 N N . LYS A 1 92 ? 2.482 -0.960 -14.060 1.00 98.12 92 LYS A N 1
ATOM 722 C CA . LYS A 1 92 ? 3.009 -0.567 -12.743 1.00 98.12 92 LYS A CA 1
ATOM 723 C C . LYS A 1 92 ? 2.362 0.714 -12.233 1.00 98.12 92 LYS A C 1
ATOM 725 O O . LYS A 1 92 ? 2.095 0.832 -11.041 1.00 98.12 92 LYS A O 1
ATOM 730 N N . ASN A 1 93 ? 2.072 1.651 -13.128 1.00 98.06 93 ASN A N 1
ATOM 731 C CA . ASN A 1 93 ? 1.378 2.881 -12.783 1.00 98.06 93 ASN A CA 1
ATOM 732 C C . ASN A 1 93 ? -0.080 2.620 -12.352 1.00 98.06 93 ASN A C 1
ATOM 734 O O . ASN A 1 93 ? -0.566 3.251 -11.415 1.00 98.06 93 ASN A O 1
ATOM 738 N N . GLU A 1 94 ? -0.764 1.662 -12.982 1.00 97.94 94 GLU A N 1
ATOM 739 C CA . GLU A 1 94 ? -2.093 1.207 -12.550 1.00 97.94 94 GLU A CA 1
ATOM 740 C C . GLU A 1 94 ? -2.063 0.543 -11.166 1.00 97.94 94 GLU A C 1
ATOM 742 O O . GLU A 1 94 ? -2.884 0.890 -10.316 1.00 97.94 94 GLU A O 1
ATOM 747 N N . GLU A 1 95 ? -1.090 -0.340 -10.905 1.00 98.00 95 GLU A N 1
ATOM 748 C CA . GLU A 1 95 ? -0.892 -0.968 -9.587 1.00 98.00 95 GLU A CA 1
ATOM 749 C C . GLU A 1 95 ? -0.682 0.089 -8.486 1.00 98.00 95 GLU A C 1
ATOM 751 O O . GLU A 1 95 ? -1.289 0.004 -7.416 1.00 98.00 95 GLU A O 1
ATOM 756 N N . ILE A 1 96 ? 0.137 1.115 -8.750 1.00 98.25 96 ILE A N 1
ATOM 757 C CA . ILE A 1 96 ? 0.362 2.230 -7.816 1.00 98.25 96 ILE A CA 1
ATOM 758 C C . ILE A 1 96 ? -0.949 2.971 -7.539 1.00 98.25 96 ILE A C 1
ATOM 760 O O . ILE A 1 96 ? -1.311 3.151 -6.378 1.00 98.25 96 ILE A O 1
ATOM 764 N N . ASN A 1 97 ? -1.694 3.339 -8.582 1.00 98.12 97 ASN A N 1
ATOM 765 C CA . ASN A 1 97 ? -2.969 4.044 -8.443 1.00 98.12 97 ASN A CA 1
ATOM 766 C C . ASN A 1 97 ? -3.999 3.218 -7.647 1.00 98.12 97 ASN A C 1
ATOM 768 O O . ASN A 1 97 ? -4.738 3.747 -6.815 1.00 98.12 97 ASN A O 1
ATOM 772 N N . GLU A 1 98 ? -4.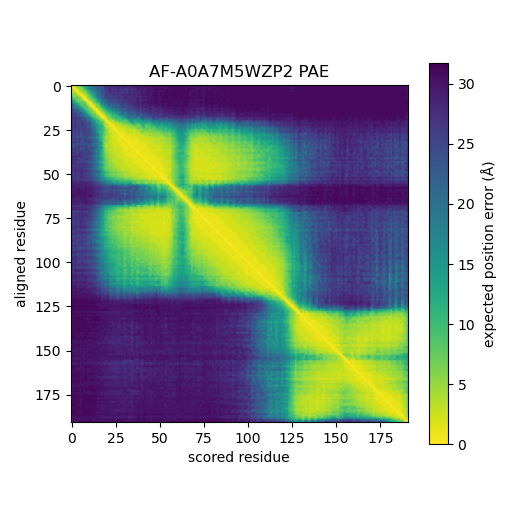053 1.900 -7.854 1.00 98.12 98 GLU A N 1
ATOM 773 C CA . GLU A 1 98 ? -4.919 1.019 -7.066 1.00 98.12 98 GLU A CA 1
ATOM 774 C C . GLU A 1 98 ? -4.505 0.985 -5.586 1.00 98.12 98 GLU A C 1
ATOM 776 O O . GLU A 1 98 ? -5.356 1.071 -4.694 1.00 98.12 98 GLU A O 1
ATOM 781 N N . MET A 1 99 ? -3.204 0.896 -5.311 1.00 97.62 99 MET A N 1
ATOM 782 C CA . MET A 1 99 ? -2.677 0.911 -3.947 1.00 97.62 99 MET A CA 1
ATOM 783 C C . MET A 1 99 ? -2.944 2.244 -3.243 1.00 97.62 99 MET A C 1
ATOM 785 O O . MET A 1 99 ? -3.351 2.248 -2.081 1.00 97.62 99 MET A O 1
ATOM 789 N N . GLU A 1 100 ? -2.797 3.370 -3.940 1.00 98.00 100 GLU A N 1
ATOM 790 C CA . GLU A 1 100 ? -3.133 4.697 -3.418 1.00 98.00 100 GLU A CA 1
ATOM 791 C C . GLU A 1 100 ? -4.621 4.807 -3.072 1.00 98.00 100 GLU A C 1
ATOM 793 O O . GLU A 1 100 ? -4.967 5.256 -1.977 1.00 98.00 100 GLU A O 1
ATOM 798 N N . LYS A 1 101 ? -5.513 4.312 -3.942 1.00 97.75 101 LYS A N 1
ATOM 799 C CA . LYS A 1 101 ? -6.958 4.254 -3.658 1.00 97.75 101 LYS A CA 1
ATOM 800 C C . LYS A 1 101 ? -7.261 3.433 -2.405 1.00 97.75 101 LYS A C 1
ATOM 802 O O . LYS A 1 101 ? -8.040 3.880 -1.562 1.00 97.75 101 LYS A O 1
ATOM 807 N N . LYS A 1 102 ? -6.637 2.259 -2.249 1.00 97.06 102 LYS A N 1
ATOM 808 C CA . LYS A 1 102 ? -6.791 1.414 -1.049 1.00 97.06 102 LYS A CA 1
ATOM 809 C C . LYS A 1 102 ? -6.299 2.124 0.210 1.00 97.06 102 LYS A C 1
ATOM 811 O O . LYS A 1 102 ? -6.963 2.063 1.241 1.00 97.06 102 LYS A O 1
ATOM 816 N N . LEU A 1 103 ? -5.167 2.820 0.125 1.00 97.50 103 LEU A N 1
ATOM 817 C CA . LEU A 1 103 ? -4.600 3.586 1.233 1.00 97.50 103 LEU A CA 1
ATOM 818 C C . LEU A 1 103 ? -5.558 4.700 1.673 1.00 97.50 103 LEU A C 1
ATOM 820 O O . LEU A 1 103 ? -5.839 4.832 2.864 1.00 97.50 103 LEU A O 1
ATOM 824 N N . VAL A 1 104 ? -6.100 5.466 0.723 1.00 97.88 104 VAL A N 1
ATOM 825 C CA . VAL A 1 104 ? -7.092 6.514 1.004 1.00 97.88 104 VAL A CA 1
ATOM 826 C C . VAL A 1 104 ? -8.345 5.922 1.650 1.00 97.88 104 VAL A C 1
ATOM 828 O O . VAL A 1 104 ? -8.776 6.417 2.687 1.00 97.88 104 VAL A O 1
ATOM 831 N N . ALA A 1 105 ? -8.888 4.831 1.104 1.00 97.12 105 ALA A N 1
ATOM 832 C CA . ALA A 1 105 ? -10.049 4.159 1.685 1.00 97.12 105 ALA A CA 1
ATOM 833 C C . ALA A 1 105 ? -9.785 3.699 3.129 1.00 97.12 105 ALA A C 1
ATOM 835 O O . ALA A 1 105 ? -10.605 3.935 4.014 1.00 97.12 105 ALA A O 1
ATOM 836 N N . LEU A 1 106 ? -8.619 3.102 3.392 1.00 96.69 106 LEU A N 1
ATOM 837 C CA . LEU A 1 106 ? -8.248 2.651 4.732 1.00 96.69 106 LEU A CA 1
ATOM 838 C C . LEU A 1 106 ? -8.074 3.820 5.709 1.00 96.69 106 LEU A C 1
ATOM 840 O O . LEU A 1 106 ? -8.491 3.709 6.859 1.00 96.69 106 LEU A O 1
ATOM 844 N N . LYS A 1 107 ? -7.499 4.944 5.263 1.00 96.69 107 LYS A N 1
ATOM 845 C CA . LYS A 1 107 ? -7.403 6.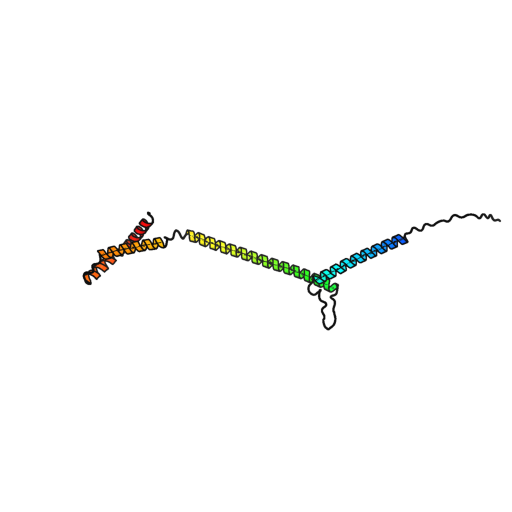169 6.071 1.00 96.69 107 LYS A CA 1
ATOM 846 C C . LYS A 1 107 ? -8.779 6.697 6.463 1.00 96.69 107 LYS A C 1
ATOM 848 O O . LYS A 1 107 ? -8.974 6.983 7.635 1.00 96.69 107 LYS A O 1
ATOM 853 N N . ILE A 1 108 ? -9.723 6.748 5.521 1.00 97.12 108 ILE A N 1
ATOM 854 C CA . ILE A 1 108 ? -11.107 7.165 5.796 1.00 97.12 108 ILE A CA 1
ATOM 855 C C . ILE A 1 108 ? -11.750 6.234 6.827 1.00 97.12 108 ILE A C 1
ATOM 857 O O . ILE A 1 108 ? -12.359 6.691 7.788 1.00 97.12 108 ILE A O 1
ATOM 861 N N . VAL A 1 109 ? -11.599 4.916 6.658 1.00 95.56 109 VAL A N 1
ATOM 862 C CA . VAL A 1 109 ? -12.142 3.938 7.612 1.00 95.56 109 VAL A CA 1
ATOM 863 C C . VAL A 1 109 ? -11.520 4.119 8.997 1.00 95.56 109 VAL A C 1
ATOM 865 O O . VAL A 1 109 ? -12.248 4.146 9.985 1.00 95.56 109 VAL A O 1
ATOM 868 N N . LYS A 1 110 ? -10.195 4.285 9.076 1.00 94.56 110 LYS A N 1
ATOM 869 C CA . LYS A 1 110 ? -9.478 4.549 10.330 1.00 94.56 110 LYS A CA 1
ATOM 870 C C . LYS A 1 110 ? -10.005 5.811 11.017 1.00 94.56 110 LYS A C 1
ATOM 872 O O . LYS A 1 110 ? -10.360 5.740 12.185 1.00 94.56 110 LYS A O 1
ATOM 877 N N . GLU A 1 111 ? -10.102 6.917 10.286 1.00 95.19 111 GLU A N 1
ATOM 878 C CA . GLU A 1 111 ? -10.600 8.196 10.802 1.00 95.19 111 GLU A CA 1
ATOM 879 C C . GLU A 1 111 ? -12.051 8.079 11.295 1.00 95.19 111 GLU A C 1
ATOM 881 O O . GLU A 1 111 ? -12.380 8.555 12.377 1.00 95.19 111 GLU A O 1
ATOM 886 N N . ASN A 1 112 ? -12.912 7.362 10.567 1.00 92.94 112 ASN A N 1
ATOM 887 C CA . ASN A 1 112 ? -14.286 7.102 11.000 1.00 92.94 112 ASN A CA 1
ATOM 888 C C . ASN A 1 112 ? -14.347 6.317 12.318 1.00 92.94 112 ASN A C 1
ATOM 890 O O . ASN A 1 112 ? -15.175 6.630 13.174 1.00 92.94 112 ASN A O 1
ATOM 894 N N . TYR A 1 113 ? -13.489 5.307 12.496 1.00 92.06 113 TYR A N 1
ATOM 895 C CA . TYR A 1 113 ? -13.404 4.572 13.759 1.00 92.06 113 TYR A CA 1
ATOM 896 C C . TYR A 1 113 ? -12.846 5.434 14.890 1.00 92.06 113 TYR A C 1
ATOM 898 O O . TYR A 1 113 ? -13.384 5.379 15.990 1.00 92.06 113 TYR A O 1
ATOM 906 N N . GLU A 1 114 ? -11.813 6.238 14.636 1.00 91.06 114 GLU A N 1
ATOM 907 C CA . GLU A 1 114 ? -11.260 7.167 15.629 1.00 91.06 114 GLU A CA 1
ATOM 908 C C . GLU A 1 114 ? -12.330 8.169 16.089 1.00 91.06 114 GLU A C 1
ATOM 910 O O . GLU A 1 114 ? -12.587 8.270 17.284 1.00 91.06 114 GLU A O 1
ATOM 915 N N . ASN A 1 115 ? -13.074 8.776 15.160 1.00 88.75 115 ASN A N 1
ATOM 916 C CA . ASN A 1 115 ? -14.197 9.668 15.469 1.00 88.75 115 ASN A CA 1
ATOM 917 C C . ASN A 1 115 ? -15.334 8.961 16.231 1.00 88.75 115 ASN A C 1
ATOM 919 O O . ASN A 1 115 ? -15.947 9.540 17.132 1.00 88.75 115 ASN A O 1
ATOM 923 N N . LEU A 1 116 ? -15.645 7.703 15.892 1.00 85.88 116 LEU A N 1
ATOM 924 C CA . LEU A 1 116 ? -16.638 6.908 16.623 1.00 85.88 116 LEU A CA 1
ATOM 925 C C . LEU A 1 116 ? -16.171 6.617 18.056 1.00 85.88 116 LEU A C 1
ATOM 927 O O . LEU A 1 116 ? -16.974 6.666 18.985 1.00 85.88 116 LEU A O 1
ATOM 931 N N . VAL A 1 117 ? -14.884 6.335 18.248 1.00 81.44 117 VAL A N 1
ATOM 932 C CA . VAL A 1 117 ? -14.291 6.125 19.572 1.00 81.44 117 VAL A CA 1
ATOM 933 C C . VAL A 1 117 ? -14.273 7.428 20.367 1.00 81.44 117 VAL A C 1
ATOM 935 O O . VAL A 1 117 ? -14.688 7.411 21.517 1.00 81.44 117 VAL A O 1
ATOM 938 N N . GLU A 1 118 ? -13.882 8.559 19.781 1.00 76.00 118 GLU A N 1
ATOM 939 C CA . GLU A 1 118 ? -13.888 9.870 20.448 1.00 76.00 118 GLU A CA 1
ATOM 940 C C . GLU A 1 118 ? -15.307 10.314 20.839 1.00 76.00 118 GLU A C 1
ATOM 942 O O . GLU A 1 118 ? -15.548 10.741 21.970 1.00 76.00 118 GLU A O 1
ATOM 947 N N . SER A 1 119 ? -16.286 10.147 19.946 1.00 67.44 119 SER A N 1
ATOM 948 C CA . SER A 1 119 ? -17.696 10.419 20.259 1.00 67.44 119 SER A CA 1
ATOM 949 C C . SER A 1 119 ? -18.261 9.456 21.310 1.00 67.44 119 SER A C 1
ATOM 951 O O . SER A 1 119 ? -19.040 9.880 22.162 1.00 67.44 119 SER A O 1
ATOM 953 N N . SER A 1 120 ? -17.820 8.194 21.325 1.00 59.25 120 SER A N 1
ATOM 954 C CA . SER A 1 120 ? -18.155 7.239 22.390 1.00 59.25 120 SER A CA 1
ATOM 955 C C . SER A 1 120 ? -17.469 7.590 23.716 1.00 59.25 120 SER A C 1
ATOM 957 O O . SER A 1 120 ? -18.107 7.498 24.759 1.00 59.25 120 SER A O 1
ATOM 959 N N . GLN A 1 121 ? -16.230 8.096 23.700 1.00 53.53 121 GLN A N 1
ATOM 960 C CA . GLN A 1 121 ? -15.546 8.607 24.894 1.00 53.53 121 GLN A CA 1
ATOM 961 C C . GLN A 1 121 ? -16.243 9.842 25.477 1.00 53.53 121 GLN A C 1
ATOM 963 O O . GLN A 1 121 ? -16.255 10.026 26.690 1.00 53.53 121 GLN A O 1
ATOM 968 N N . HIS A 1 122 ? -16.898 10.662 24.651 1.00 51.75 122 HIS A N 1
ATOM 969 C CA . HIS A 1 122 ? -17.756 11.743 25.143 1.00 51.75 122 HIS A CA 1
ATOM 970 C C . HIS A 1 122 ? -19.070 11.253 25.784 1.00 51.75 122 HIS A C 1
ATOM 972 O O . HIS A 1 122 ? -19.671 11.992 26.572 1.00 51.75 122 HIS A O 1
ATOM 978 N N . HIS A 1 123 ? -19.497 10.018 25.499 1.00 46.50 123 HIS A N 1
ATOM 979 C CA . HIS A 1 123 ? -20.593 9.340 26.197 1.00 46.50 123 HIS A CA 1
ATOM 980 C C . HIS A 1 123 ? -20.127 8.495 27.399 1.00 46.50 123 HIS A C 1
ATOM 982 O O . HIS A 1 123 ? -20.930 8.271 28.305 1.00 46.50 123 HIS A O 1
ATOM 988 N N . ASP A 1 124 ? -18.835 8.171 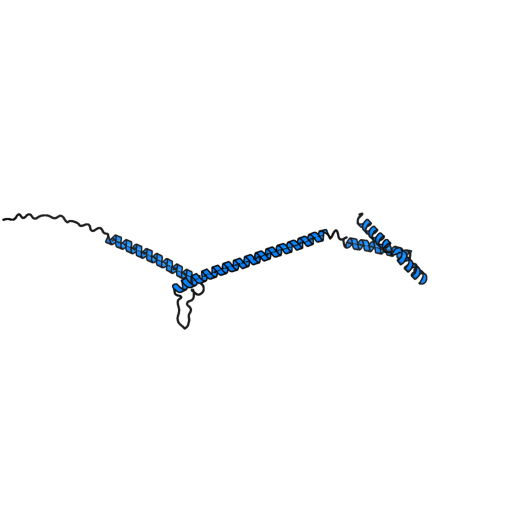27.499 1.00 46.09 124 ASP A N 1
ATOM 989 C CA . ASP A 1 124 ? -18.170 7.715 28.727 1.00 46.09 124 ASP A CA 1
ATOM 990 C C . ASP A 1 124 ? -17.724 8.914 29.588 1.00 46.09 124 ASP A C 1
ATOM 992 O O . ASP A 1 124 ? -16.548 9.184 29.835 1.00 46.09 124 ASP A O 1
ATOM 996 N N . LYS A 1 125 ? -18.708 9.665 30.090 1.00 44.34 125 LYS A N 1
ATOM 997 C CA . LYS A 1 125 ? -18.508 10.611 31.202 1.00 44.34 125 LYS A CA 1
ATOM 998 C C . LYS A 1 125 ? -18.054 9.855 32.467 1.00 44.34 125 LYS A C 1
ATOM 1000 O O . LYS A 1 125 ? -18.378 8.681 32.625 1.00 44.34 125 LYS A O 1
ATOM 1005 N N . PRO A 1 126 ? -17.345 10.539 33.387 1.00 47.69 126 PRO A N 1
ATOM 1006 C CA . PRO A 1 126 ? -16.245 9.990 34.174 1.00 47.69 126 PRO A CA 1
ATOM 1007 C C . PRO A 1 126 ? -16.676 8.700 34.856 1.00 47.69 126 PRO A C 1
ATOM 1009 O O . PRO A 1 126 ? -17.537 8.706 35.741 1.00 47.69 126 PRO A O 1
ATOM 1012 N N . GLN A 1 127 ? -16.084 7.586 34.442 1.00 53.22 127 GLN A N 1
ATOM 1013 C CA . GLN A 1 127 ? -16.243 6.363 35.196 1.00 53.22 127 GLN A CA 1
ATOM 1014 C C . GLN A 1 127 ? -15.655 6.660 36.575 1.00 53.22 127 GLN A C 1
ATOM 1016 O O . GLN A 1 127 ? -14.458 6.915 36.696 1.00 53.22 127 GLN A O 1
ATOM 1021 N N . ILE A 1 128 ? -16.527 6.728 37.588 1.00 60.09 128 ILE A N 1
ATOM 1022 C CA . ILE A 1 128 ? -16.166 6.683 39.007 1.00 60.09 128 ILE A CA 1
ATOM 1023 C C . ILE A 1 128 ? -14.981 5.724 39.088 1.00 60.09 128 ILE A C 1
ATOM 1025 O O . ILE A 1 128 ? -15.149 4.562 38.703 1.00 60.09 128 ILE A O 1
ATOM 1029 N N . SER A 1 129 ? -13.796 6.237 39.449 1.00 73.06 129 SER A N 1
ATOM 1030 C CA . SER A 1 129 ? -12.566 5.439 39.448 1.00 73.06 129 SER A CA 1
ATOM 1031 C C . SER A 1 129 ? -12.850 4.128 40.170 1.00 73.06 129 SER A C 1
ATOM 1033 O O . SER A 1 129 ? -13.627 4.122 41.130 1.00 73.06 129 SER A O 1
ATOM 1035 N N . ASP A 1 130 ? -12.265 3.015 39.736 1.00 74.31 130 ASP A N 1
ATOM 1036 C CA . ASP A 1 130 ? -12.470 1.742 40.433 1.00 74.31 130 ASP A CA 1
ATOM 1037 C C . ASP A 1 130 ? -12.126 1.862 41.930 1.00 74.31 130 ASP A C 1
ATOM 1039 O O . ASP A 1 130 ? -12.785 1.244 42.762 1.00 74.31 130 ASP A O 1
ATOM 1043 N N . GLU A 1 131 ? -11.226 2.786 42.281 1.00 77.00 131 GLU A N 1
ATOM 1044 C CA . GLU A 1 131 ? -10.939 3.212 43.654 1.00 77.00 131 GLU A CA 1
ATOM 1045 C C . GLU A 1 131 ? -12.154 3.829 44.370 1.00 77.00 131 GLU A C 1
ATOM 1047 O O . GLU A 1 131 ? -12.486 3.475 45.500 1.00 77.00 131 GLU A O 1
ATOM 1052 N N . MET A 1 132 ? -12.881 4.726 43.704 1.00 77.44 132 MET A N 1
ATOM 1053 C CA . MET A 1 132 ? -14.098 5.326 44.248 1.00 77.44 132 MET A CA 1
ATOM 1054 C C . MET A 1 132 ? -15.229 4.295 44.355 1.00 77.44 132 MET A C 1
ATOM 1056 O O . MET A 1 132 ? -15.974 4.315 45.334 1.00 77.44 132 MET A O 1
ATOM 1060 N N . LYS A 1 133 ? -15.349 3.358 43.402 1.00 83.38 133 LYS A N 1
ATOM 1061 C CA . LYS A 1 133 ? -16.307 2.242 43.505 1.00 83.38 133 LYS A CA 1
ATOM 1062 C C . LYS A 1 133 ? -15.982 1.355 44.709 1.00 83.38 133 LYS A C 1
ATOM 1064 O O . LYS A 1 133 ? -16.888 0.994 45.460 1.00 83.38 133 LYS A O 1
ATOM 1069 N N . LEU A 1 134 ? -14.700 1.043 44.913 1.00 86.06 134 LEU A N 1
ATOM 1070 C CA . LEU A 1 134 ? -14.232 0.239 46.039 1.00 86.06 134 LEU A CA 1
ATOM 1071 C C . LEU A 1 134 ? -14.466 0.954 47.375 1.00 86.06 134 LEU A C 1
ATOM 1073 O O . LEU A 1 134 ? -14.950 0.334 48.318 1.00 86.06 134 LEU A O 1
ATOM 1077 N N . SER A 1 135 ? -14.212 2.262 47.442 1.00 84.56 135 SER A N 1
ATOM 1078 C CA . SER A 1 135 ? -14.447 3.070 48.644 1.00 84.56 135 SER A CA 1
ATOM 1079 C C . SER A 1 135 ? -15.935 3.162 49.013 1.00 84.56 135 SER A C 1
ATOM 1081 O O . SER A 1 135 ? -16.301 3.005 50.180 1.00 84.56 135 SER A O 1
ATOM 1083 N N . VAL A 1 136 ? -16.822 3.329 48.024 1.00 88.06 136 VAL A N 1
ATOM 1084 C CA . VAL A 1 136 ? -18.280 3.287 48.240 1.00 88.06 136 VAL A CA 1
ATOM 1085 C C . VAL A 1 136 ? -18.719 1.912 48.745 1.00 88.06 136 VAL A C 1
ATOM 1087 O O . VAL A 1 136 ? -19.522 1.823 49.675 1.00 88.06 136 VAL A O 1
ATOM 1090 N N . PHE A 1 137 ? -18.179 0.835 48.167 1.00 89.25 137 PHE A N 1
ATOM 1091 C CA . PHE A 1 137 ? -18.477 -0.526 48.609 1.00 89.25 137 PHE A CA 1
ATOM 1092 C C . PHE A 1 137 ? -18.013 -0.779 50.050 1.00 89.25 137 PHE A C 1
ATOM 1094 O O . PHE A 1 137 ? -18.769 -1.332 50.846 1.00 89.25 137 PHE A O 1
ATOM 1101 N N . GLN A 1 138 ? -16.810 -0.330 50.415 1.00 89.00 138 GLN A N 1
ATOM 1102 C CA . GLN A 1 138 ? -16.298 -0.441 51.782 1.00 89.00 138 GLN A CA 1
ATOM 1103 C C . GLN A 1 138 ? -17.207 0.277 52.786 1.00 89.00 138 GLN A C 1
ATOM 1105 O O . GLN A 1 138 ? -17.587 -0.324 53.787 1.00 89.00 138 GLN A O 1
ATOM 1110 N N . GLN A 1 139 ? -17.630 1.512 52.497 1.00 87.19 139 GLN A N 1
ATOM 1111 C CA . GLN A 1 139 ? -18.541 2.260 53.374 1.00 87.19 139 GLN A CA 1
ATOM 1112 C C . GLN A 1 139 ? -19.905 1.577 53.526 1.00 87.19 139 GLN A C 1
ATOM 1114 O O . GLN A 1 139 ? -20.443 1.514 54.633 1.00 87.19 139 GLN A O 1
ATOM 1119 N N . LEU A 1 140 ? -20.446 1.018 52.437 1.00 90.56 140 LEU A N 1
ATOM 1120 C C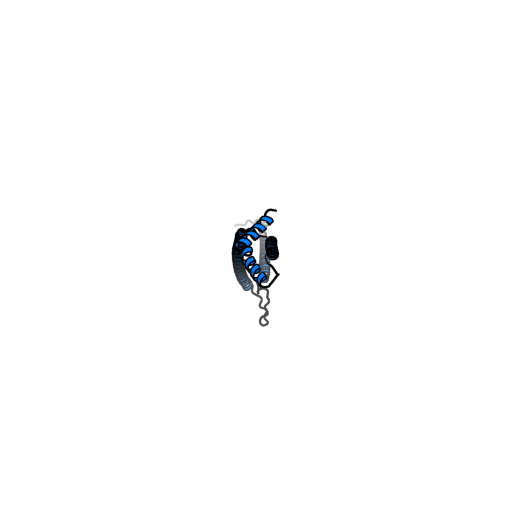A . LEU A 1 140 ? -21.679 0.233 52.487 1.00 90.56 140 LEU A CA 1
ATOM 1121 C C . LEU A 1 140 ? -21.520 -0.988 53.403 1.00 90.56 140 LEU A C 1
ATOM 1123 O O . LEU A 1 140 ? -22.356 -1.210 54.277 1.00 90.56 140 LEU A O 1
ATOM 1127 N N . MET A 1 141 ? -20.443 -1.756 53.231 1.00 89.50 141 MET A N 1
ATOM 1128 C CA . MET A 1 141 ? -20.191 -2.960 54.024 1.00 89.50 141 MET A CA 1
ATOM 1129 C C . MET A 1 141 ? -19.958 -2.644 55.504 1.00 89.50 141 MET A C 1
ATOM 1131 O O . MET A 1 141 ? -20.518 -3.328 56.358 1.00 89.50 141 MET A O 1
ATOM 1135 N N . SER A 1 142 ? -19.197 -1.593 55.821 1.00 90.12 142 SER A N 1
ATOM 1136 C CA . SER A 1 142 ? -18.982 -1.142 57.201 1.00 90.12 142 SER A CA 1
ATOM 1137 C C . SER A 1 142 ? -20.286 -0.706 57.870 1.00 90.12 142 SER A C 1
ATOM 1139 O O . SER A 1 142 ? -20.557 -1.123 58.994 1.00 90.12 142 SER A O 1
ATOM 1141 N N . SER A 1 143 ? -21.128 0.061 57.168 1.00 88.44 143 SER A N 1
ATOM 1142 C CA . SER A 1 143 ? -22.425 0.506 57.692 1.00 88.44 143 SER A CA 1
ATOM 1143 C C . SER A 1 143 ? -23.381 -0.666 57.937 1.00 88.44 143 SER A C 1
ATOM 1145 O O . SER A 1 143 ? -24.020 -0.747 58.986 1.00 88.44 143 SER A O 1
ATOM 1147 N N . LEU A 1 144 ? -23.449 -1.621 57.002 1.00 90.06 144 LEU A N 1
ATOM 1148 C CA . LEU A 1 144 ? -24.265 -2.824 57.172 1.00 90.06 144 LEU A CA 1
ATOM 1149 C C . LEU A 1 144 ? -23.758 -3.695 58.327 1.00 90.06 144 LEU A C 1
ATOM 1151 O O . LEU A 1 144 ? -24.568 -4.219 59.087 1.00 90.06 144 LEU A O 1
ATOM 1155 N N . TRP A 1 145 ? -22.441 -3.817 58.493 1.00 89.69 145 TRP A N 1
ATOM 1156 C CA . TRP A 1 145 ? -21.837 -4.586 59.579 1.00 89.69 145 TRP A CA 1
ATOM 1157 C C . TRP A 1 145 ? -22.117 -3.988 60.964 1.00 89.69 145 TRP A C 1
ATOM 1159 O O . TRP A 1 145 ? -22.454 -4.714 61.898 1.00 89.69 145 TRP A O 1
ATOM 1169 N N . GLU A 1 146 ? -22.025 -2.668 61.107 1.00 88.94 146 GLU A N 1
ATOM 1170 C CA . GLU A 1 146 ? -22.310 -1.986 62.373 1.00 88.94 146 GLU A CA 1
ATOM 1171 C C . GLU A 1 146 ? -23.793 -2.112 62.758 1.00 88.94 146 GLU A C 1
ATOM 1173 O O . GLU A 1 146 ? -24.130 -2.453 63.897 1.00 88.94 146 GLU A O 1
ATOM 1178 N N . ASN A 1 147 ? -24.687 -1.959 61.777 1.00 87.81 147 ASN A N 1
ATOM 1179 C CA . ASN A 1 147 ? -26.122 -2.177 61.967 1.00 87.81 147 ASN A CA 1
ATOM 1180 C C . ASN A 1 147 ? -26.434 -3.642 62.308 1.00 87.81 147 ASN A C 1
ATOM 1182 O O . ASN A 1 147 ? -27.294 -3.921 63.142 1.00 87.81 147 ASN A O 1
ATOM 1186 N N . PHE A 1 148 ? -25.730 -4.591 61.690 1.00 88.25 148 PHE A N 1
ATOM 1187 C CA . PHE A 1 148 ? -25.860 -6.011 62.002 1.00 88.25 148 PHE A CA 1
ATOM 1188 C C . PHE A 1 148 ? -25.469 -6.296 63.457 1.00 88.25 148 PHE A C 1
ATOM 1190 O O . PHE A 1 148 ? -26.235 -6.919 64.186 1.00 88.25 148 PHE A O 1
ATOM 1197 N N . ASN A 1 149 ? -24.321 -5.786 63.905 1.00 86.69 149 ASN A N 1
ATOM 1198 C CA . ASN A 1 149 ? -23.798 -6.039 65.249 1.00 86.69 149 ASN A CA 1
ATOM 1199 C C . ASN A 1 149 ? -24.660 -5.419 66.365 1.00 86.69 149 ASN A C 1
ATOM 1201 O O . ASN A 1 149 ? -24.670 -5.905 67.493 1.00 86.69 149 ASN A O 1
ATOM 1205 N N . THR A 1 150 ? -25.388 -4.345 66.058 1.00 85.38 150 THR A N 1
ATOM 1206 C CA . THR A 1 150 ? -26.302 -3.679 66.999 1.00 85.38 150 THR A CA 1
ATOM 1207 C C . THR A 1 150 ? -27.707 -4.283 67.003 1.00 85.38 150 THR A C 1
ATOM 1209 O O . THR A 1 150 ? -28.357 -4.304 68.047 1.00 85.38 150 THR A O 1
ATOM 1212 N N . THR A 1 151 ? -28.180 -4.791 65.860 1.00 83.81 151 THR A N 1
ATOM 1213 C CA . THR A 1 151 ? -29.569 -5.258 65.692 1.00 83.81 151 THR A CA 1
ATOM 1214 C C . THR A 1 151 ? -29.720 -6.765 65.896 1.00 83.81 151 THR A C 1
ATOM 1216 O O . THR A 1 151 ? -30.755 -7.225 66.383 1.00 83.81 151 THR A O 1
ATOM 1219 N N . VAL A 1 152 ? -28.713 -7.559 65.526 1.00 86.81 152 VAL A N 1
ATOM 1220 C CA . VAL A 1 152 ? -28.799 -9.022 65.550 1.00 86.81 152 VAL A CA 1
ATOM 1221 C C . VAL A 1 152 ? -28.357 -9.560 66.906 1.00 86.81 152 VAL A C 1
ATOM 1223 O O . VAL A 1 152 ? -27.221 -9.391 67.338 1.00 86.81 152 VAL A O 1
ATOM 1226 N N . SER A 1 153 ? -29.271 -10.255 67.584 1.00 83.31 153 SER A N 1
ATOM 1227 C CA . SER A 1 153 ? -29.017 -10.864 68.888 1.00 83.31 153 SER A CA 1
ATOM 1228 C C . SER A 1 153 ? -28.627 -12.332 68.734 1.00 83.31 153 SER A C 1
ATOM 1230 O O . SER A 1 153 ? -29.389 -13.139 68.208 1.00 83.31 153 SER A O 1
ATOM 1232 N N . VAL A 1 154 ? -27.464 -12.706 69.268 1.00 81.62 154 VAL A N 1
ATOM 1233 C CA . VAL A 1 154 ? -26.916 -14.079 69.226 1.00 81.62 154 VAL A CA 1
ATOM 1234 C C . VAL A 1 154 ? -27.285 -14.942 70.447 1.00 81.62 154 VAL A C 1
ATOM 1236 O O . VAL A 1 154 ? -26.713 -16.006 70.657 1.00 81.62 154 VAL A O 1
ATOM 1239 N N . GLY A 1 155 ? -28.258 -14.517 71.262 1.00 79.00 155 GLY A N 1
ATOM 1240 C CA . GLY A 1 155 ? -28.584 -15.176 72.538 1.00 79.00 155 GLY A CA 1
ATOM 1241 C C . GLY A 1 155 ? -29.341 -16.513 72.446 1.00 79.00 155 GLY A C 1
ATOM 1242 O O . GLY A 1 155 ? -29.267 -17.320 73.367 1.00 79.00 155 GLY A O 1
ATOM 1243 N N . SER A 1 156 ? -30.082 -16.771 71.366 1.00 85.38 156 SER A N 1
ATOM 1244 C CA . SER A 1 156 ? -30.779 -18.045 71.118 1.00 85.38 156 SER A CA 1
ATOM 1245 C C . SER A 1 156 ? -31.122 -18.178 69.635 1.00 85.38 156 SER A C 1
ATOM 1247 O O . SER A 1 156 ? -31.204 -17.166 68.945 1.00 85.38 156 SER A O 1
ATOM 1249 N N . PHE A 1 157 ? -31.370 -19.393 69.130 1.00 86.19 157 PHE A N 1
ATOM 1250 C CA . PHE A 1 157 ? -31.718 -19.585 67.713 1.00 86.19 157 PHE A CA 1
ATOM 1251 C C . PHE A 1 157 ? -32.975 -18.803 67.304 1.00 86.19 157 PHE A C 1
ATOM 1253 O O . PHE A 1 157 ? -32.990 -18.176 66.254 1.00 86.19 157 PHE A O 1
ATOM 1260 N N . GLN A 1 158 ? -33.997 -18.778 68.163 1.00 85.56 158 GLN A N 1
ATOM 1261 C CA . GLN A 1 158 ? -35.246 -18.060 67.903 1.00 85.56 158 GLN A CA 1
ATOM 1262 C C . GLN A 1 158 ? -35.063 -16.531 67.926 1.00 85.56 158 GLN A C 1
ATOM 1264 O O . GLN A 1 158 ? -35.657 -15.824 67.112 1.00 85.56 158 GLN A O 1
ATOM 1269 N N . SER A 1 159 ? -34.214 -16.019 68.827 1.00 85.12 159 SER A N 1
ATOM 1270 C CA . SER A 1 159 ? -33.845 -14.595 68.872 1.00 85.12 159 SER A CA 1
ATOM 1271 C C . SER A 1 159 ? -32.989 -14.204 67.665 1.00 85.12 159 SER A C 1
ATOM 1273 O O . SER A 1 159 ? -33.232 -13.176 67.034 1.00 85.12 159 SER A O 1
ATOM 1275 N N . LEU A 1 160 ? -32.040 -15.062 67.284 1.00 87.88 160 LEU A N 1
ATOM 1276 C CA . LEU A 1 160 ? -31.175 -14.886 66.123 1.00 87.88 160 LEU A CA 1
ATOM 1277 C C . LEU A 1 160 ? -31.985 -14.870 64.827 1.00 87.88 160 LEU A C 1
ATOM 1279 O O . LEU A 1 160 ? -31.861 -13.931 64.049 1.00 87.88 160 LEU A O 1
ATOM 1283 N N . SER A 1 161 ? -32.852 -15.862 64.606 1.00 89.12 161 SER A N 1
ATOM 1284 C CA . SER A 1 161 ? -33.667 -15.937 63.392 1.00 89.12 161 SER A CA 1
ATOM 1285 C C . SER A 1 161 ? -34.629 -14.753 63.287 1.00 89.12 161 SER A C 1
ATOM 1287 O O . SER A 1 161 ? -34.761 -14.165 62.218 1.00 89.12 161 SER A O 1
ATOM 1289 N N . GLY A 1 162 ? -35.266 -14.356 64.395 1.00 87.00 162 GLY A N 1
ATOM 1290 C CA . GLY A 1 162 ? -36.179 -13.211 64.416 1.00 87.00 162 GLY A CA 1
ATOM 1291 C C . GLY A 1 162 ? -35.473 -11.869 64.198 1.00 87.00 162 GLY A C 1
ATOM 1292 O O . GLY A 1 162 ? -35.946 -11.046 63.417 1.00 87.00 162 GLY A O 1
ATOM 1293 N N . SER A 1 163 ? -34.329 -11.649 64.854 1.00 89.62 163 SER A N 1
ATOM 1294 C CA . SER A 1 163 ? -33.558 -10.404 64.721 1.00 89.62 163 SER A CA 1
ATOM 1295 C C . SER A 1 163 ? -32.833 -10.291 63.378 1.00 89.62 163 SER A C 1
ATOM 1297 O O . SER A 1 163 ? -32.774 -9.201 62.820 1.00 89.62 163 SER A O 1
ATOM 1299 N N . MET A 1 164 ? -32.362 -11.403 62.806 1.00 89.12 164 MET A N 1
ATOM 1300 C CA . MET A 1 164 ? -31.751 -11.431 61.474 1.00 89.12 164 MET A CA 1
ATOM 1301 C C . MET A 1 164 ? -32.766 -11.118 60.371 1.00 89.12 164 MET A C 1
ATOM 1303 O O . MET A 1 164 ? -32.481 -10.285 59.514 1.00 89.12 164 MET A O 1
ATOM 1307 N N . ILE A 1 165 ? -33.954 -11.738 60.399 1.00 87.94 165 ILE A N 1
ATOM 1308 C CA . ILE A 1 165 ? -35.016 -11.450 59.419 1.00 87.94 165 ILE A CA 1
ATOM 1309 C C . ILE A 1 165 ? -35.426 -9.980 59.516 1.00 87.94 165 ILE A C 1
ATOM 1311 O O . ILE A 1 165 ? -35.445 -9.283 58.505 1.00 87.94 165 ILE A O 1
ATOM 1315 N N . ARG A 1 166 ? -35.654 -9.482 60.738 1.00 87.50 166 ARG A N 1
ATOM 1316 C CA . ARG A 1 166 ? -35.977 -8.072 60.974 1.00 87.50 166 ARG A CA 1
ATOM 1317 C C . ARG A 1 166 ? -34.888 -7.135 60.450 1.00 87.50 166 ARG A C 1
ATOM 1319 O O . ARG A 1 166 ? -35.200 -6.143 59.802 1.00 87.50 166 ARG A O 1
ATOM 1326 N N . TRP A 1 167 ? -33.617 -7.449 60.695 1.00 92.25 167 TRP A N 1
ATOM 1327 C CA . TRP A 1 1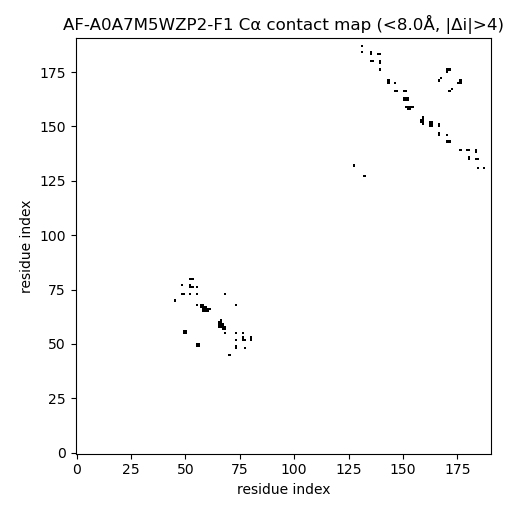67 ? -32.501 -6.638 60.212 1.00 92.25 167 TRP A CA 1
ATOM 1328 C C . TRP A 1 167 ? -32.470 -6.562 58.681 1.00 92.25 167 TRP A C 1
ATOM 1330 O O . TRP A 1 167 ? -32.387 -5.460 58.141 1.00 92.25 167 TRP A O 1
ATOM 1340 N N . VAL A 1 168 ? -32.614 -7.693 57.980 1.00 90.25 168 VAL A N 1
ATOM 1341 C CA . VAL A 1 168 ? -32.678 -7.713 56.507 1.00 90.25 168 VAL A CA 1
ATOM 1342 C C . VAL A 1 168 ? -33.866 -6.894 56.006 1.00 90.25 168 VAL A C 1
ATOM 1344 O O . VAL A 1 168 ? -33.717 -6.072 55.099 1.00 90.25 168 VAL A O 1
ATOM 1347 N N . GLU A 1 169 ? -35.036 -7.086 56.611 1.00 87.88 169 GLU A N 1
ATOM 1348 C CA . GLU A 1 169 ? -36.253 -6.390 56.211 1.00 87.88 169 GLU A CA 1
ATOM 1349 C C . GLU A 1 169 ? -36.191 -4.887 56.476 1.00 87.88 169 GLU A C 1
ATOM 1351 O O . GLU A 1 169 ? -36.746 -4.138 55.687 1.00 87.88 169 GLU A O 1
ATOM 1356 N N . GLU A 1 170 ? -35.524 -4.416 57.529 1.00 86.38 170 GLU A N 1
ATOM 1357 C CA . GLU A 1 170 ? -35.488 -2.993 57.893 1.00 86.38 170 GLU A CA 1
ATOM 1358 C C . GLU A 1 170 ? -34.275 -2.246 57.306 1.00 86.38 170 GLU A C 1
ATOM 1360 O O . GLU A 1 170 ? -34.415 -1.093 56.896 1.00 86.38 170 GLU A O 1
ATOM 1365 N N . HIS A 1 171 ? -33.109 -2.894 57.193 1.00 86.12 171 HIS A N 1
ATOM 1366 C CA . HIS A 1 171 ? -31.828 -2.231 56.895 1.00 86.12 171 HIS A CA 1
ATOM 1367 C C . HIS A 1 171 ? -31.230 -2.595 55.528 1.00 86.12 171 HIS A C 1
ATOM 1369 O O . HIS A 1 171 ? -30.392 -1.852 55.017 1.00 86.12 171 HIS A O 1
ATOM 1375 N N . CYS A 1 172 ? -31.675 -3.683 54.888 1.00 87.25 172 CYS A N 1
ATOM 1376 C CA . CYS A 1 172 ? -31.180 -4.107 53.570 1.00 87.25 172 CYS A CA 1
ATOM 1377 C C . CYS A 1 172 ? -32.145 -3.777 52.417 1.00 87.25 172 CYS A C 1
ATOM 1379 O O . CYS A 1 172 ? -32.016 -4.326 51.320 1.00 87.25 172 CYS A O 1
ATOM 1381 N N . LYS A 1 173 ? -33.115 -2.875 52.626 1.00 89.50 173 LYS A N 1
ATOM 1382 C CA . LYS A 1 173 ? -34.023 -2.446 51.552 1.00 89.50 173 LYS A CA 1
ATOM 1383 C C . LYS A 1 173 ? -33.271 -1.676 50.456 1.00 89.50 173 LYS A C 1
ATOM 1385 O O . LYS A 1 173 ? -32.357 -0.907 50.771 1.00 89.50 173 LYS A O 1
ATOM 1390 N N . PRO A 1 174 ? -33.713 -1.771 49.186 1.00 87.25 174 PRO A N 1
ATOM 1391 C CA . PRO A 1 174 ? -33.087 -1.064 48.070 1.00 87.25 174 PRO A CA 1
ATOM 1392 C C . PRO A 1 174 ? -32.949 0.445 48.294 1.00 87.25 174 PRO A C 1
ATOM 1394 O O . PRO A 1 174 ? -31.931 1.023 47.929 1.00 87.25 174 PRO A O 1
ATOM 1397 N N . ASP A 1 175 ? -33.940 1.085 48.917 1.00 86.69 175 ASP A N 1
ATOM 1398 C CA . ASP A 1 175 ? -33.930 2.534 49.148 1.00 86.69 175 ASP A CA 1
ATOM 1399 C C . ASP A 1 175 ? -32.922 2.952 50.227 1.00 86.69 175 ASP A C 1
ATOM 1401 O O . ASP A 1 175 ? -32.261 3.984 50.093 1.00 86.69 175 ASP A O 1
ATOM 1405 N N . ILE A 1 176 ? -32.732 2.121 51.257 1.00 87.69 176 ILE A N 1
ATOM 1406 C CA . ILE A 1 176 ? -31.738 2.349 52.313 1.00 87.69 176 ILE A CA 1
ATOM 1407 C C . ILE A 1 176 ? -30.328 2.163 51.750 1.00 87.69 176 ILE A C 1
ATOM 1409 O O . ILE A 1 176 ? -29.486 3.046 51.900 1.00 87.69 176 ILE A O 1
ATOM 1413 N N . ILE A 1 177 ? -30.092 1.078 51.003 1.00 89.12 177 ILE A N 1
ATOM 1414 C CA . ILE A 1 177 ? -28.807 0.818 50.336 1.00 89.12 177 ILE A CA 1
ATOM 1415 C C . ILE A 1 177 ? -28.463 1.950 49.360 1.00 89.12 177 ILE A C 1
ATOM 1417 O O . ILE A 1 177 ? -27.344 2.461 49.378 1.00 89.12 177 ILE A O 1
ATOM 1421 N N . LYS A 1 178 ? -29.427 2.407 48.548 1.00 87.94 178 LYS A N 1
ATOM 1422 C CA . LYS A 1 178 ? -29.239 3.567 47.661 1.00 87.94 178 LYS A CA 1
ATOM 1423 C C . LYS A 1 178 ? -28.887 4.829 48.441 1.00 87.94 178 LYS A C 1
ATOM 1425 O O . LYS A 1 178 ? -28.009 5.571 48.015 1.00 87.94 178 LYS A O 1
ATOM 1430 N N . THR A 1 179 ? -29.538 5.068 49.577 1.00 88.56 179 THR A N 1
ATOM 1431 C CA . THR A 1 179 ? -29.261 6.234 50.427 1.00 88.56 179 THR A CA 1
ATOM 1432 C C . THR A 1 179 ? -27.839 6.190 50.988 1.00 88.56 179 THR A C 1
ATOM 1434 O O . THR A 1 179 ? -27.136 7.197 50.923 1.00 88.56 179 THR A O 1
ATOM 1437 N N . ILE A 1 180 ? -27.380 5.022 51.452 1.00 87.38 180 ILE A N 1
ATOM 1438 C CA . ILE A 1 180 ? -26.005 4.814 51.936 1.00 87.38 180 ILE A CA 1
ATOM 1439 C C . ILE A 1 180 ? -24.994 5.048 50.807 1.00 87.38 180 ILE A C 1
ATOM 1441 O O . ILE A 1 180 ? -24.040 5.800 50.989 1.00 87.38 180 ILE A O 1
ATOM 1445 N N . ILE A 1 181 ? -25.231 4.483 49.618 1.00 86.88 181 ILE A N 1
ATOM 1446 C CA . ILE A 1 181 ? -24.365 4.660 48.440 1.00 86.88 181 ILE A CA 1
ATOM 1447 C C . ILE A 1 181 ? -24.282 6.135 48.031 1.00 86.88 181 ILE A C 1
ATOM 1449 O O . ILE A 1 181 ? -23.191 6.658 47.820 1.00 86.88 181 ILE A O 1
ATOM 1453 N N . VAL A 1 182 ? -25.417 6.833 47.954 1.00 86.56 182 VAL A N 1
ATOM 1454 C CA . VAL A 1 182 ? -25.456 8.261 47.603 1.00 86.56 182 VAL A CA 1
ATOM 1455 C C . VAL A 1 182 ? -24.755 9.106 48.666 1.00 86.56 182 VAL A C 1
ATOM 1457 O O . VAL A 1 182 ? -24.051 10.053 48.320 1.00 86.56 182 VAL A O 1
ATOM 1460 N N . SER A 1 183 ? -24.914 8.772 49.947 1.00 84.62 183 SER A N 1
ATOM 1461 C CA . SER A 1 183 ? -24.211 9.444 51.042 1.00 84.62 183 SER A CA 1
ATOM 1462 C C . SER A 1 183 ? -22.696 9.231 50.958 1.00 84.62 183 SER A C 1
ATOM 1464 O O . SER A 1 183 ? -21.943 10.196 51.059 1.00 84.62 183 SER A O 1
ATOM 1466 N N . ALA A 1 184 ? -22.249 8.002 50.688 1.00 85.69 184 ALA A N 1
ATOM 1467 C CA . ALA A 1 184 ? -20.837 7.667 50.508 1.00 85.69 184 ALA A CA 1
ATOM 1468 C C . ALA A 1 184 ? -20.229 8.395 49.299 1.00 85.69 184 ALA A C 1
ATOM 1470 O O . ALA A 1 184 ? -19.151 8.978 49.393 1.00 85.69 184 ALA A O 1
ATOM 1471 N N . MET A 1 185 ? -20.953 8.446 48.177 1.00 82.19 185 MET A N 1
ATOM 1472 C CA . MET A 1 185 ? -20.532 9.205 46.997 1.00 82.19 185 MET A CA 1
ATOM 1473 C C . MET A 1 185 ? -20.444 10.709 47.278 1.00 82.19 185 MET A C 1
ATOM 1475 O O . MET A 1 185 ? -19.488 11.346 46.849 1.00 82.19 185 MET A O 1
ATOM 1479 N N . LYS A 1 186 ? -21.401 11.284 48.021 1.00 83.38 186 LYS A N 1
ATOM 1480 C CA . LYS A 1 186 ? -21.358 12.699 48.434 1.00 83.38 186 LYS A CA 1
ATOM 1481 C C . LYS A 1 186 ? -20.173 12.998 49.352 1.00 83.38 186 LYS A C 1
ATOM 1483 O O . LYS A 1 186 ? -19.552 14.039 49.188 1.00 83.38 186 LYS A O 1
ATOM 1488 N N . HIS A 1 187 ? -19.845 12.096 50.276 1.00 80.19 187 HIS A N 1
ATOM 1489 C CA . HIS A 1 187 ? -18.687 12.242 51.159 1.00 80.19 187 HIS A CA 1
ATOM 1490 C C . HIS A 1 187 ? -17.359 12.194 50.384 1.00 80.19 187 HIS A C 1
ATOM 1492 O O . HIS A 1 187 ? -16.440 12.943 50.689 1.00 80.19 187 HIS A O 1
ATOM 1498 N N . LEU A 1 188 ? -17.268 11.347 49.353 1.00 77.25 188 LEU A N 1
ATOM 1499 C CA . LEU A 1 188 ? -16.074 11.217 48.508 1.00 77.25 188 LEU A CA 1
ATOM 1500 C C . LEU A 1 188 ? -15.916 12.342 47.474 1.00 77.25 188 LEU A C 1
ATOM 1502 O O . LEU A 1 188 ? -14.805 12.5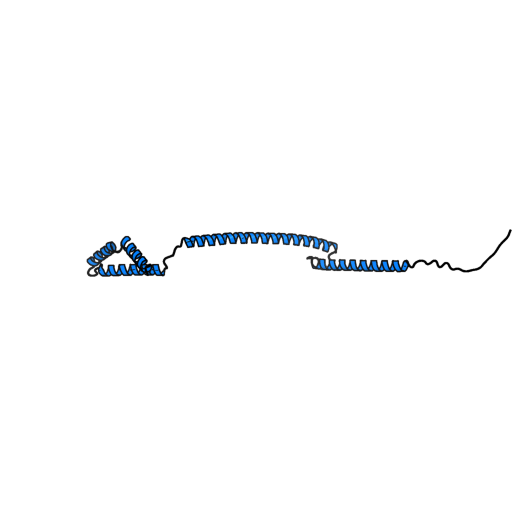91 47.025 1.00 77.25 188 LEU A O 1
ATOM 1506 N N . LEU A 1 189 ? -17.011 12.997 47.077 1.00 73.19 189 LEU A N 1
ATOM 1507 C CA . LEU A 1 189 ? -17.016 14.120 46.126 1.00 73.19 189 LEU A CA 1
ATOM 1508 C C . LEU A 1 189 ? -16.993 15.500 46.807 1.00 73.19 189 LEU A C 1
ATOM 1510 O O . LEU A 1 189 ? -16.824 16.508 46.126 1.00 73.19 189 LEU A O 1
ATOM 1514 N N . GLY A 1 190 ? -17.233 15.556 48.120 1.00 62.31 190 GLY A N 1
ATOM 1515 C CA . GLY A 1 190 ? -17.258 16.778 48.932 1.00 62.31 190 GLY A CA 1
ATOM 1516 C C . GLY A 1 190 ? -15.941 17.100 49.648 1.00 62.31 190 GLY A C 1
ATOM 1517 O O . GLY A 1 190 ? -15.939 17.995 50.493 1.00 62.31 190 GLY A O 1
ATOM 1518 N N . HIS A 1 191 ? -14.864 16.376 49.331 1.00 48.00 191 HIS A N 1
ATOM 1519 C CA . HIS A 1 191 ? -13.500 16.582 49.820 1.00 48.00 191 HIS A CA 1
ATOM 1520 C C . HIS A 1 191 ? -12.555 16.938 48.672 1.00 48.00 191 HIS A C 1
ATOM 1522 O O . HIS A 1 191 ? -12.713 16.346 47.581 1.00 48.00 191 HIS A O 1
#

pLDDT: mean 80.73, std 18.09, range [32.19, 98.25]

Nearest PDB structures (foldseek):
  7m5w-assembly1_A  TM=1.970E-01  e=6.696E+00  Homo sapiens

Organism: NCBI:txid252671

Radius of gyration: 56.89 Å; Cα contacts (8 Å, |Δi|>4): 66; chains: 1; bounding box: 97×64×179 Å

Solvent-accessible surface area (backbone atoms only — not comparable to full-atom values): 11101 Å² total; per-residue (Å²): 139,82,88,84,88,84,83,88,78,91,75,86,79,79,76,79,74,73,80,52,66,63,57,51,52,51,52,50,50,52,51,51,52,53,50,49,54,51,51,51,51,52,52,51,53,50,54,54,48,27,69,73,30,89,86,43,69,49,74,47,71,57,94,91,40,77,51,71,71,46,75,67,53,45,53,52,49,42,52,53,48,52,53,48,52,50,54,51,52,52,51,52,53,50,53,50,54,53,50,51,52,52,52,52,52,50,51,52,53,51,50,54,51,51,51,52,49,53,57,48,50,70,70,56,61,80,71,71,46,71,66,53,51,48,51,35,50,49,53,47,52,53,54,52,48,54,51,43,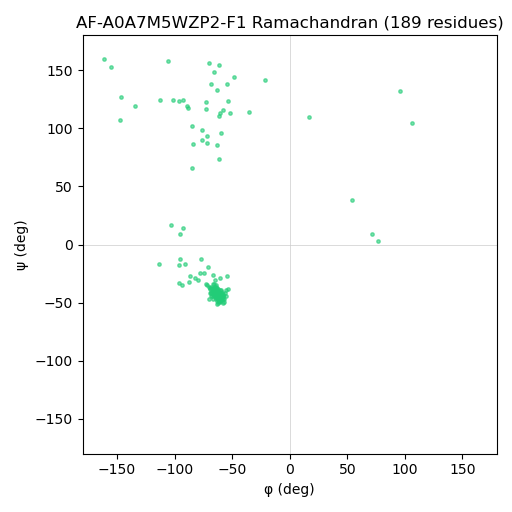70,75,55,42,42,86,87,39,74,70,49,28,54,54,26,44,52,48,41,48,69,72,61,63,36,72,69,53,49,50,48,49,44,53,50,42,49,49,60,68,69,72,107

Sequence (191 aa):
MQRKLYRQDSSGSDTYEPDTSGKVKEKRNAHTAAEQKRRDAIKNALVNLQQLVPGCNSCEMSHGMITKTSKAQVLQKAIEYVTYLSNDRDRKNEEINEMEKKLVALKIVKENYENLVESSQHHDKPQISDEMKLSVFQQLMSSLWENFNTTVSVGSFQSLSGSMIRWVEEHCKPDIIKTIIVSAMKHLLGH

Mean predicted aligned error: 18.78 Å

Secondary structure (DSSP, 8-state):
-------------------HHHHHHHHHHHHHHHHHHHHHHHHHHHHHHHHHSTTSS--EEETTEEEPPPHHHHHHHHHHHHHHHHHHHHHHHHHHHHHHHHHHHHHHHHHHHHHHHHHHHHHS-----HHHHHHHHHHHHHHHHHHHHHH---S-HHHHHHHHHHHHHHHS-HHHHHHHHHHHHHHHH--